Protein AF-K0T9E7-F1 (afdb_monomer)

Structure (mmCIF, N/CA/C/O backbone):
data_AF-K0T9E7-F1
#
_entry.id   AF-K0T9E7-F1
#
loop_
_atom_site.group_PDB
_atom_site.id
_atom_site.type_symbol
_atom_site.label_atom_id
_atom_site.label_alt_id
_atom_site.label_comp_id
_atom_site.label_asym_id
_atom_site.label_entity_id
_atom_site.label_seq_id
_atom_site.pdbx_PDB_ins_code
_atom_site.Cartn_x
_atom_site.Cartn_y
_atom_site.Cartn_z
_atom_site.occupancy
_atom_site.B_iso_or_equiv
_atom_site.auth_seq_id
_atom_site.auth_comp_id
_atom_site.auth_asym_id
_atom_site.auth_atom_id
_atom_site.pdbx_PDB_model_num
ATOM 1 N N . MET A 1 1 ? 6.923 -11.753 28.974 1.00 39.44 1 MET A N 1
ATOM 2 C CA . MET A 1 1 ? 6.578 -10.374 29.377 1.00 39.44 1 MET A CA 1
ATOM 3 C C . MET A 1 1 ? 5.745 -9.800 28.241 1.00 39.44 1 MET A C 1
ATOM 5 O O . MET A 1 1 ? 6.275 -9.678 27.148 1.00 39.44 1 MET A O 1
ATOM 9 N N . ALA A 1 2 ? 4.436 -9.609 28.422 1.00 45.97 2 ALA A N 1
ATOM 10 C CA . ALA A 1 2 ? 3.606 -9.024 27.368 1.00 45.97 2 ALA A CA 1
ATOM 11 C C . ALA A 1 2 ? 3.922 -7.524 27.295 1.00 45.97 2 ALA A C 1
ATOM 13 O O . ALA A 1 2 ? 3.803 -6.832 28.307 1.00 45.97 2 ALA A O 1
ATOM 14 N N . MET A 1 3 ? 4.385 -7.041 26.140 1.00 37.31 3 MET A N 1
ATOM 15 C CA . MET A 1 3 ? 4.529 -5.604 25.907 1.00 37.31 3 MET A CA 1
ATOM 16 C C . MET A 1 3 ? 3.157 -4.955 26.079 1.00 37.31 3 MET A C 1
ATOM 18 O O . MET A 1 3 ? 2.180 -5.410 25.482 1.00 37.31 3 MET A O 1
ATOM 22 N N . LYS A 1 4 ? 3.078 -3.902 26.899 1.00 46.34 4 LYS A N 1
ATOM 23 C CA . LYS A 1 4 ? 1.902 -3.032 26.882 1.00 46.34 4 LYS A CA 1
ATOM 24 C C . LYS A 1 4 ? 1.821 -2.404 25.484 1.00 46.34 4 LYS A C 1
ATOM 26 O O . LYS A 1 4 ? 2.853 -1.927 25.009 1.00 46.34 4 LYS A O 1
ATOM 31 N N . PRO A 1 5 ? 0.658 -2.432 24.814 1.00 55.56 5 PRO A N 1
ATOM 32 C CA . PRO A 1 5 ? 0.504 -1.738 23.543 1.00 55.56 5 PRO A CA 1
ATOM 33 C C . PRO A 1 5 ? 0.792 -0.248 23.759 1.00 55.56 5 PRO A C 1
ATOM 35 O O . PRO A 1 5 ? 0.368 0.307 24.774 1.00 55.56 5 PRO A O 1
ATOM 38 N N . PHE A 1 6 ? 1.527 0.392 22.844 1.00 53.44 6 PHE A N 1
ATOM 39 C CA . PHE A 1 6 ? 1.604 1.850 22.862 1.00 53.44 6 PHE A CA 1
ATOM 40 C C . PHE A 1 6 ? 0.188 2.396 22.672 1.00 53.44 6 PHE A C 1
ATOM 42 O O . PHE A 1 6 ? -0.542 1.953 21.782 1.00 53.44 6 PHE A O 1
ATOM 49 N N . GLU A 1 7 ? -0.212 3.309 23.550 1.00 50.97 7 GLU A N 1
ATOM 50 C CA . GLU A 1 7 ? -1.501 3.980 23.455 1.00 50.97 7 GLU A CA 1
ATOM 51 C C . GLU A 1 7 ? -1.411 5.002 22.324 1.00 50.97 7 GLU A C 1
ATOM 53 O O . GLU A 1 7 ? -0.787 6.053 22.442 1.00 50.97 7 GLU A O 1
ATOM 58 N N . TYR A 1 8 ? -1.988 4.638 21.186 1.00 55.66 8 TYR A N 1
ATOM 59 C CA . TYR A 1 8 ? -2.389 5.598 20.177 1.00 55.66 8 TYR A CA 1
ATOM 60 C C . TYR A 1 8 ? -3.720 6.213 20.614 1.00 55.66 8 TYR A C 1
ATOM 62 O O . TYR A 1 8 ? -4.633 5.475 20.983 1.00 55.66 8 TYR A O 1
ATOM 70 N N . ASP A 1 9 ? -3.882 7.528 20.463 1.00 62.00 9 ASP A N 1
ATOM 71 C CA . ASP A 1 9 ? -5.183 8.189 20.671 1.00 62.00 9 ASP A CA 1
ATOM 72 C C . ASP A 1 9 ? -6.263 7.683 19.691 1.00 62.00 9 ASP A C 1
ATOM 74 O O . ASP A 1 9 ? -7.456 7.905 19.887 1.00 62.00 9 ASP A O 1
ATOM 78 N N . SER A 1 10 ? -5.859 6.988 18.622 1.00 70.12 10 SER A N 1
ATOM 79 C CA . SER A 1 10 ? -6.763 6.316 17.689 1.00 70.12 10 SER A CA 1
ATOM 80 C C . SER A 1 10 ? -6.086 5.101 17.058 1.00 70.12 10 SER A C 1
ATOM 82 O O . SER A 1 10 ? -4.953 5.192 16.599 1.00 70.12 10 SER A O 1
ATOM 84 N N . THR A 1 11 ? -6.776 3.964 17.030 1.00 87.00 11 THR A N 1
ATOM 85 C CA . THR A 1 11 ? -6.372 2.781 16.254 1.00 87.00 11 THR A CA 1
ATOM 86 C C . THR A 1 11 ? -7.211 2.712 14.977 1.00 87.00 11 THR A C 1
ATOM 88 O O . THR A 1 11 ? -8.323 3.250 14.979 1.00 87.00 11 THR A O 1
ATOM 91 N N . PRO A 1 12 ? -6.718 2.095 13.886 1.00 93.38 12 PRO A N 1
ATOM 92 C CA . PRO A 1 12 ? -7.534 1.911 12.691 1.00 93.38 12 PRO A CA 1
ATOM 93 C C . PRO A 1 12 ? -8.787 1.096 13.024 1.00 93.38 12 PRO A C 1
ATOM 95 O O . PRO A 1 12 ? -8.692 0.039 13.653 1.00 93.38 12 PRO A O 1
ATOM 98 N N . GLY A 1 13 ? -9.950 1.576 12.589 1.00 94.31 13 GLY A N 1
ATOM 99 C CA . GLY A 1 13 ? -11.202 0.833 12.657 1.00 94.31 13 GLY A CA 1
ATOM 100 C C . GLY A 1 13 ? -11.203 -0.396 11.743 1.00 94.31 13 GLY A C 1
ATOM 101 O O . GLY A 1 13 ? -10.368 -0.548 10.850 1.00 94.31 13 GLY A O 1
ATOM 102 N N . ASP A 1 14 ? -12.175 -1.290 11.938 1.00 95.56 14 ASP A N 1
ATOM 103 C CA . ASP A 1 14 ? -12.261 -2.523 11.144 1.00 95.56 14 ASP A CA 1
ATOM 104 C C . ASP A 1 14 ? -12.609 -2.270 9.658 1.00 95.56 14 ASP A C 1
ATOM 106 O O . ASP A 1 14 ? -12.274 -3.097 8.807 1.00 95.56 14 ASP A O 1
ATOM 110 N N . GLN A 1 15 ? -13.255 -1.137 9.346 1.00 97.06 15 GLN A N 1
ATOM 111 C CA . GLN A 1 15 ? -13.597 -0.688 7.984 1.00 97.06 15 GLN A CA 1
ATOM 112 C C . GLN A 1 15 ? -12.670 0.419 7.460 1.00 97.06 15 GLN A C 1
ATOM 114 O O . GLN A 1 15 ? -12.891 0.961 6.374 1.00 97.06 15 GLN A O 1
ATOM 119 N N . ASP A 1 16 ? -11.616 0.740 8.208 1.00 97.88 16 ASP A N 1
ATOM 120 C CA . ASP A 1 16 ? -10.604 1.695 7.781 1.00 97.88 16 ASP A CA 1
ATOM 121 C C . ASP A 1 16 ? -9.574 1.004 6.885 1.00 97.88 16 ASP A C 1
ATOM 123 O O . ASP A 1 16 ? -9.331 -0.206 6.981 1.00 97.88 16 ASP A O 1
ATOM 127 N N . VAL A 1 17 ? -8.904 1.794 6.052 1.00 98.50 17 VAL A N 1
ATOM 128 C CA . VAL A 1 17 ? -7.717 1.365 5.315 1.00 98.50 17 VAL A CA 1
ATOM 129 C C . VAL A 1 17 ? -6.515 2.198 5.714 1.00 98.50 17 VAL A C 1
ATOM 131 O O . VAL A 1 17 ? -6.604 3.418 5.842 1.00 98.50 17 VAL A O 1
ATOM 134 N N . VAL A 1 18 ? -5.377 1.534 5.892 1.00 98.19 18 VAL A N 1
ATOM 135 C CA . VAL A 1 18 ? -4.089 2.193 6.097 1.00 98.19 18 VAL A CA 1
ATOM 136 C C . VAL A 1 18 ? -3.261 2.064 4.828 1.00 98.19 18 VAL A C 1
ATOM 138 O O . VAL A 1 18 ? -2.996 0.963 4.346 1.00 98.19 18 VAL A O 1
ATOM 141 N N . ILE A 1 19 ? -2.860 3.202 4.277 1.00 97.62 19 ILE A N 1
ATOM 142 C CA . ILE A 1 19 ? -2.006 3.316 3.102 1.00 97.62 19 ILE A CA 1
ATOM 143 C C . ILE A 1 19 ? -0.628 3.740 3.583 1.00 97.62 19 ILE A C 1
ATOM 145 O O . ILE A 1 19 ? -0.486 4.805 4.182 1.00 97.62 19 ILE A O 1
ATOM 149 N N . TYR A 1 20 ? 0.385 2.924 3.307 1.00 95.62 20 TYR A N 1
ATOM 150 C CA . TYR A 1 20 ? 1.764 3.354 3.503 1.00 95.62 20 TYR A CA 1
ATOM 151 C C . TYR A 1 20 ? 2.315 3.900 2.189 1.00 95.62 20 TYR A C 1
ATOM 153 O O . TYR A 1 20 ? 2.447 3.155 1.214 1.00 95.62 20 TYR A O 1
ATOM 161 N N . VAL A 1 21 ? 2.646 5.186 2.164 1.00 92.25 21 VAL A N 1
ATOM 162 C CA . VAL A 1 21 ? 3.305 5.837 1.032 1.00 92.25 21 VAL A CA 1
ATOM 163 C C . VAL A 1 21 ? 4.797 5.901 1.323 1.00 92.25 21 VAL A C 1
ATOM 165 O O . VAL A 1 21 ? 5.215 6.237 2.428 1.00 92.25 21 VAL A O 1
ATOM 168 N N . ARG A 1 22 ? 5.598 5.561 0.318 1.00 86.88 22 ARG A N 1
ATOM 169 C CA . ARG A 1 22 ? 7.044 5.728 0.339 1.00 86.88 22 ARG A CA 1
ATOM 170 C C . ARG A 1 22 ? 7.455 6.436 -0.928 1.00 86.88 22 ARG A C 1
ATOM 172 O O . ARG A 1 22 ? 7.096 5.971 -2.008 1.00 86.88 22 ARG A O 1
ATOM 179 N N . ASP A 1 23 ? 8.240 7.485 -0.769 1.00 80.19 23 ASP A N 1
ATOM 180 C CA . ASP A 1 23 ? 8.876 8.167 -1.877 1.00 80.19 23 ASP A CA 1
ATOM 181 C C . ASP A 1 23 ? 10.384 8.239 -1.614 1.00 80.19 23 ASP A C 1
ATOM 183 O O . ASP A 1 23 ? 10.811 8.887 -0.660 1.00 80.19 23 ASP A O 1
ATOM 187 N N . PRO A 1 24 ? 11.198 7.511 -2.392 1.00 65.56 24 PRO A N 1
ATOM 188 C CA . PRO A 1 24 ? 12.643 7.530 -2.227 1.00 65.56 24 PRO A CA 1
ATOM 189 C C . PRO A 1 24 ? 13.286 8.876 -2.616 1.00 65.56 24 PRO A C 1
ATOM 191 O O . PRO A 1 24 ? 14.448 9.089 -2.263 1.00 65.56 24 PRO A O 1
ATOM 194 N N . GLU A 1 25 ? 12.575 9.783 -3.302 1.00 56.97 25 GLU A N 1
ATOM 195 C CA . GLU A 1 25 ? 13.134 11.033 -3.845 1.00 56.97 25 GLU A CA 1
ATOM 196 C C . GLU A 1 25 ? 13.526 12.079 -2.784 1.00 56.97 25 GLU A C 1
ATOM 198 O O . GLU A 1 25 ? 14.472 12.837 -3.002 1.00 56.97 25 GLU A O 1
ATOM 203 N N . ASN A 1 26 ? 12.904 12.099 -1.599 1.00 49.75 26 ASN A N 1
ATOM 204 C CA . ASN A 1 26 ? 13.235 13.095 -0.563 1.00 49.75 26 ASN A CA 1
ATOM 205 C C . ASN A 1 26 ? 14.535 12.806 0.216 1.00 49.75 26 ASN A C 1
ATOM 207 O O . ASN A 1 26 ? 14.941 13.589 1.075 1.00 49.75 26 ASN A O 1
ATOM 211 N N . SER A 1 27 ? 15.262 11.743 -0.142 1.00 47.19 27 SER A N 1
ATOM 212 C CA . SER A 1 27 ? 16.585 11.435 0.421 1.00 47.19 27 SER A CA 1
ATOM 213 C C . SER A 1 27 ? 17.732 12.314 -0.115 1.00 47.19 27 SER A C 1
ATOM 215 O O . SER A 1 27 ? 18.883 12.122 0.278 1.00 47.19 27 SER A O 1
ATOM 217 N N . GLY A 1 28 ? 17.428 13.332 -0.928 1.00 42.06 28 GLY A N 1
ATOM 218 C CA . GLY A 1 28 ? 18.367 14.402 -1.290 1.00 42.06 28 GLY A CA 1
ATOM 219 C C . GLY A 1 28 ? 19.031 14.266 -2.661 1.00 42.06 28 GLY A C 1
ATOM 220 O O . GLY A 1 28 ? 19.765 15.169 -3.050 1.00 42.06 28 GLY A O 1
ATOM 221 N N . ASP A 1 29 ? 18.726 13.207 -3.412 1.00 40.94 29 ASP A N 1
ATOM 222 C CA . ASP A 1 29 ? 19.117 13.044 -4.812 1.00 40.94 29 ASP A CA 1
ATOM 223 C C . ASP A 1 29 ? 17.848 12.873 -5.657 1.00 40.94 29 ASP A C 1
ATOM 225 O O . ASP A 1 29 ? 17.181 11.840 -5.604 1.00 40.94 29 ASP A O 1
ATOM 229 N N . HIS A 1 30 ? 17.499 13.921 -6.408 1.00 38.22 30 HIS A N 1
ATOM 230 C CA . HIS A 1 30 ? 16.385 13.953 -7.357 1.00 38.22 30 HIS A CA 1
ATOM 231 C C . HIS A 1 30 ? 16.256 12.645 -8.141 1.00 38.22 30 HIS A C 1
ATOM 233 O O . HIS A 1 30 ? 17.236 12.230 -8.759 1.00 38.22 30 HIS A O 1
ATOM 239 N N . GLY A 1 31 ? 15.049 12.055 -8.146 1.00 40.91 31 GLY A N 1
ATOM 240 C CA . GLY A 1 31 ? 14.596 11.023 -9.082 1.00 40.91 31 GLY A CA 1
ATOM 241 C C . GLY A 1 31 ? 15.722 10.166 -9.633 1.00 40.91 31 GLY A C 1
ATOM 242 O O . GLY A 1 31 ? 16.103 10.310 -10.797 1.00 40.91 31 GLY A O 1
ATOM 243 N N . MET A 1 32 ? 16.311 9.316 -8.789 1.00 44.22 32 MET A N 1
ATOM 244 C CA . MET A 1 32 ? 17.323 8.380 -9.248 1.00 44.22 32 MET A CA 1
ATOM 245 C C . MET A 1 32 ? 16.667 7.441 -10.261 1.00 44.22 32 MET A C 1
ATOM 247 O O . MET A 1 32 ? 16.142 6.393 -9.896 1.00 44.22 32 MET A O 1
ATOM 251 N N . LEU A 1 33 ? 16.822 7.784 -11.543 1.00 45.69 33 LEU A N 1
ATOM 252 C CA . LEU A 1 33 ? 17.358 6.888 -12.561 1.00 45.69 33 LEU A CA 1
ATOM 253 C C . LEU A 1 33 ? 18.668 6.305 -12.019 1.00 45.69 33 LEU A C 1
ATOM 255 O O . LEU A 1 33 ? 19.764 6.656 -12.449 1.00 45.69 33 LEU A O 1
ATOM 259 N N . GLY A 1 34 ? 18.560 5.471 -10.990 1.00 41.53 34 GLY A N 1
ATOM 260 C CA . GLY A 1 34 ? 19.707 4.905 -10.311 1.00 41.53 34 GLY A CA 1
ATOM 261 C C . GLY A 1 34 ? 20.279 3.834 -11.214 1.00 41.53 34 GLY A C 1
ATOM 262 O O . GLY A 1 34 ? 19.581 2.878 -11.552 1.00 41.53 34 GLY A O 1
ATOM 263 N N . GLU A 1 35 ? 21.528 3.990 -11.629 1.00 39.78 35 GLU A N 1
ATOM 264 C CA . GLU A 1 35 ? 22.212 2.972 -12.409 1.00 39.78 35 GLU A CA 1
ATOM 265 C C . GLU A 1 35 ? 22.726 1.883 -11.455 1.00 39.78 35 GLU A C 1
ATOM 267 O O . GLU A 1 35 ? 23.686 2.082 -10.716 1.00 39.78 35 GLU A O 1
ATOM 272 N N . PHE A 1 36 ? 22.070 0.721 -11.425 1.00 39.62 36 PHE A N 1
ATOM 273 C CA . PHE A 1 36 ? 22.544 -0.433 -10.652 1.00 39.62 36 PHE A CA 1
ATOM 274 C C . PHE A 1 36 ? 23.023 -1.506 -11.627 1.00 39.62 36 PHE A C 1
ATOM 276 O O . PHE A 1 36 ? 22.217 -2.057 -12.380 1.00 39.62 36 PHE A O 1
ATOM 283 N N . ASN A 1 37 ? 24.326 -1.802 -11.616 1.00 37.22 37 ASN A N 1
ATOM 284 C CA . ASN A 1 37 ? 24.998 -2.657 -12.606 1.00 37.22 37 ASN A CA 1
ATOM 285 C C . ASN A 1 37 ? 24.823 -2.185 -14.068 1.00 37.22 37 ASN A C 1
ATOM 287 O O . ASN A 1 37 ? 24.669 -3.016 -14.959 1.00 37.22 37 ASN A O 1
ATOM 291 N N . GLY A 1 38 ? 24.824 -0.874 -14.331 1.00 39.41 38 GLY A N 1
ATOM 292 C CA . GLY A 1 38 ? 24.697 -0.346 -15.700 1.00 39.41 38 GLY A CA 1
ATOM 2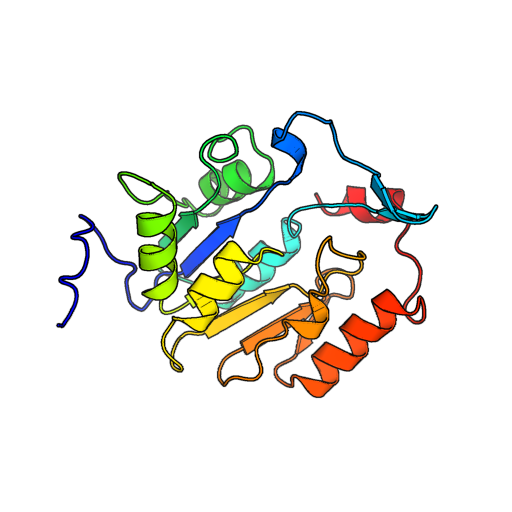93 C C . GLY A 1 38 ? 23.258 -0.236 -16.228 1.00 39.41 38 GLY A C 1
ATOM 294 O O . GLY A 1 38 ? 23.055 -0.080 -17.428 1.00 39.41 38 GLY A O 1
ATOM 295 N N . VAL A 1 39 ? 22.243 -0.374 -15.362 1.00 41.22 39 VAL A N 1
ATOM 296 C CA . VAL A 1 39 ? 20.818 -0.314 -15.737 1.00 41.22 39 VAL A CA 1
ATOM 297 C C . VAL A 1 39 ? 20.131 0.818 -14.981 1.00 41.22 39 VAL A C 1
ATOM 299 O O . VAL A 1 39 ? 20.097 0.775 -13.750 1.00 41.22 39 VAL A O 1
ATOM 302 N N . ARG A 1 40 ? 19.558 1.792 -15.705 1.00 47.12 40 ARG A N 1
ATOM 303 C CA . ARG A 1 40 ? 18.693 2.842 -15.138 1.00 47.12 40 ARG A CA 1
ATOM 304 C C . ARG A 1 40 ? 17.464 2.206 -14.490 1.00 47.12 40 ARG A C 1
ATOM 306 O O . ARG A 1 40 ? 16.745 1.449 -15.136 1.00 47.12 40 ARG A O 1
ATOM 313 N N . ARG A 1 41 ? 17.229 2.501 -13.214 1.00 53.47 41 ARG A N 1
ATOM 314 C CA . ARG A 1 41 ? 16.053 2.045 -12.465 1.00 53.47 41 ARG A CA 1
ATOM 315 C C . ARG A 1 41 ? 15.203 3.239 -12.090 1.00 53.47 41 ARG A C 1
ATOM 317 O O . ARG A 1 41 ? 15.744 4.187 -11.543 1.00 53.47 41 ARG A O 1
ATOM 324 N N . ILE A 1 42 ? 13.898 3.165 -12.325 1.00 56.34 42 ILE A N 1
ATOM 325 C CA . ILE A 1 42 ? 12.950 4.126 -11.765 1.00 56.34 42 ILE A CA 1
ATOM 326 C C . ILE A 1 42 ? 12.514 3.597 -10.405 1.00 56.34 42 ILE A C 1
ATOM 328 O O . ILE A 1 42 ? 11.972 2.493 -10.297 1.00 56.34 42 ILE A O 1
ATOM 332 N N . TYR A 1 43 ? 12.740 4.387 -9.363 1.00 62.25 43 TYR A N 1
ATOM 333 C CA . TYR A 1 43 ? 12.136 4.153 -8.062 1.00 62.25 43 TYR A CA 1
ATOM 334 C C . TYR A 1 43 ? 10.977 5.121 -7.902 1.00 62.25 43 TYR A C 1
ATOM 336 O O . TYR A 1 43 ? 11.197 6.298 -7.657 1.00 62.25 43 TYR A O 1
ATOM 344 N N . ALA A 1 44 ? 9.751 4.630 -8.052 1.00 66.25 44 ALA A N 1
ATOM 345 C CA . ALA A 1 44 ? 8.575 5.471 -7.918 1.00 66.25 44 ALA A CA 1
ATOM 346 C C . ALA A 1 44 ? 7.547 4.832 -6.975 1.00 66.25 44 ALA A C 1
ATOM 348 O O . ALA A 1 44 ? 7.404 3.599 -6.960 1.00 66.25 44 ALA A O 1
ATOM 349 N N . PRO A 1 45 ? 6.812 5.641 -6.187 1.00 78.69 45 PRO A N 1
ATOM 350 C CA . PRO A 1 45 ? 5.640 5.154 -5.466 1.00 78.69 45 PRO A CA 1
ATOM 351 C C . PRO A 1 45 ? 4.641 4.534 -6.454 1.00 78.69 45 PRO A C 1
ATOM 353 O O . PRO A 1 45 ? 4.650 4.893 -7.627 1.00 78.69 45 PRO A O 1
ATOM 356 N N . PRO A 1 46 ? 3.735 3.633 -6.040 1.00 86.56 46 PRO A N 1
ATOM 357 C CA . PRO A 1 46 ? 2.630 3.231 -6.906 1.00 86.56 46 PRO A CA 1
ATOM 358 C C . PRO A 1 46 ? 1.860 4.463 -7.433 1.00 86.56 46 PRO A C 1
ATOM 360 O O . PRO A 1 46 ? 1.689 5.426 -6.681 1.00 86.56 46 PRO A O 1
ATOM 363 N N . PRO A 1 47 ? 1.399 4.465 -8.696 1.00 86.88 47 PRO A N 1
ATOM 364 C CA . PRO A 1 47 ? 0.726 5.621 -9.292 1.00 86.88 47 PRO A CA 1
ATOM 365 C C . PRO A 1 47 ? -0.697 5.813 -8.757 1.00 86.88 47 PRO A C 1
ATOM 367 O O . PRO A 1 47 ? -1.295 4.911 -8.167 1.00 86.88 47 PRO A O 1
ATOM 370 N N . ARG A 1 48 ? -1.304 6.972 -9.037 1.00 91.00 48 ARG A N 1
ATOM 371 C CA . ARG A 1 48 ? -2.667 7.320 -8.580 1.00 91.00 48 ARG A CA 1
ATOM 372 C C . ARG A 1 48 ? -3.718 6.278 -8.966 1.00 91.00 48 ARG A C 1
ATOM 374 O O . ARG A 1 48 ? -4.577 5.936 -8.153 1.00 91.00 48 ARG A O 1
ATOM 381 N N . VAL A 1 49 ? -3.611 5.721 -10.175 1.00 89.25 49 VAL A N 1
ATOM 382 C CA . VAL A 1 49 ? -4.533 4.696 -10.693 1.00 89.25 49 VAL A CA 1
ATOM 383 C C . VAL A 1 49 ? -4.555 3.420 -9.843 1.00 89.25 49 VAL A C 1
ATOM 385 O O . VAL A 1 49 ? -5.596 2.771 -9.740 1.00 89.25 49 VAL A O 1
ATOM 388 N N . PHE A 1 50 ? -3.438 3.062 -9.200 1.00 92.94 50 PHE A N 1
ATOM 389 C CA . PHE A 1 50 ? -3.381 1.913 -8.298 1.00 92.94 50 PHE A CA 1
ATOM 390 C C . PHE A 1 50 ? -4.276 2.144 -7.073 1.00 92.94 50 PHE A C 1
ATOM 392 O O . PHE A 1 50 ? -5.119 1.301 -6.762 1.00 92.94 50 PHE A O 1
ATOM 399 N N . TYR A 1 51 ? -4.159 3.311 -6.431 1.00 95.62 51 TYR A N 1
ATOM 400 C CA . TYR A 1 51 ? -4.981 3.653 -5.268 1.00 95.62 51 TYR A CA 1
ATOM 401 C C . TYR A 1 51 ? -6.456 3.807 -5.636 1.00 95.62 51 TYR A C 1
ATOM 403 O O . TYR A 1 51 ? -7.312 3.288 -4.924 1.00 95.62 51 TYR A O 1
ATOM 411 N N . ASP A 1 52 ? -6.758 4.455 -6.764 1.00 95.31 52 ASP A N 1
ATOM 412 C CA . ASP A 1 52 ? -8.135 4.657 -7.224 1.00 95.31 52 ASP A CA 1
ATOM 413 C C . ASP A 1 52 ? -8.905 3.357 -7.359 1.00 95.31 52 ASP A C 1
ATOM 415 O O . ASP A 1 52 ? -10.006 3.231 -6.827 1.00 95.31 52 ASP A O 1
ATOM 419 N N . ARG A 1 53 ? -8.304 2.370 -8.025 1.00 93.81 53 ARG A N 1
ATOM 420 C CA . ARG A 1 53 ? -8.933 1.063 -8.224 1.00 93.81 53 ARG A CA 1
ATOM 421 C C . ARG A 1 53 ? -9.290 0.402 -6.904 1.00 93.81 53 ARG A C 1
ATOM 423 O O . ARG A 1 53 ? -10.370 -0.167 -6.778 1.00 93.81 53 ARG A O 1
ATOM 430 N N . ILE A 1 54 ? -8.400 0.481 -5.919 1.00 97.00 54 ILE A N 1
ATOM 431 C CA . ILE A 1 54 ? -8.615 -0.156 -4.622 1.00 97.00 54 ILE A CA 1
ATOM 432 C C . ILE A 1 54 ? -9.663 0.618 -3.816 1.00 97.00 54 ILE A C 1
ATOM 434 O O . ILE A 1 54 ? -10.617 0.018 -3.318 1.00 97.00 54 ILE A O 1
ATOM 438 N N . LEU A 1 55 ? -9.514 1.937 -3.695 1.00 97.69 55 LEU A N 1
ATOM 439 C CA . LEU A 1 55 ? -10.372 2.769 -2.851 1.00 97.69 55 LEU A CA 1
ATOM 440 C C . LEU A 1 55 ? -11.805 2.852 -3.390 1.00 97.69 55 LEU A C 1
ATOM 442 O O . LEU A 1 55 ? -12.754 2.735 -2.616 1.00 97.69 55 LEU A O 1
ATOM 446 N N . GLN A 1 56 ? -11.978 2.962 -4.710 1.00 95.75 56 GLN A N 1
ATOM 447 C CA . GLN A 1 56 ? -13.304 2.989 -5.338 1.00 95.75 56 GLN A CA 1
ATOM 448 C C . GLN A 1 56 ? -14.024 1.642 -5.245 1.00 95.75 56 GLN A C 1
ATOM 450 O O . GLN A 1 56 ? -15.242 1.622 -5.124 1.00 95.75 56 GLN A O 1
ATOM 455 N N . LYS A 1 57 ? -13.288 0.523 -5.290 1.00 96.19 57 LYS A N 1
ATOM 456 C CA . LYS A 1 57 ? -13.862 -0.830 -5.233 1.00 96.19 57 LYS A CA 1
ATOM 457 C C . LYS A 1 57 ? -14.312 -1.235 -3.828 1.00 96.19 57 LYS A C 1
ATOM 459 O O . LYS A 1 57 ? -15.283 -1.973 -3.701 1.00 96.19 57 LYS A O 1
ATOM 464 N N . ASN A 1 58 ? -13.581 -0.825 -2.789 1.00 96.25 58 ASN A N 1
ATOM 465 C CA . ASN A 1 58 ? -13.768 -1.365 -1.436 1.00 96.25 58 ASN A CA 1
ATOM 466 C C . ASN A 1 58 ? -14.577 -0.456 -0.496 1.00 96.25 58 ASN A C 1
ATOM 468 O O . ASN A 1 58 ? -15.024 -0.942 0.536 1.00 96.25 58 ASN A O 1
ATOM 472 N N . HIS A 1 59 ? -14.800 0.818 -0.845 1.00 93.94 59 HIS A N 1
ATOM 473 C CA . HIS A 1 59 ? -15.653 1.748 -0.084 1.00 93.94 59 HIS A CA 1
ATOM 474 C C . HIS A 1 59 ? -15.326 1.835 1.423 1.00 93.94 59 HIS A C 1
ATOM 476 O O . HIS A 1 59 ? -16.212 1.724 2.266 1.00 93.94 59 HIS A O 1
ATOM 482 N N . TYR A 1 60 ? -14.050 2.034 1.760 1.00 97.69 60 TYR A N 1
ATOM 483 C CA . TYR A 1 60 ? -13.602 2.170 3.150 1.00 97.69 60 TYR A CA 1
ATOM 484 C C . TYR A 1 60 ? -14.217 3.384 3.859 1.00 97.69 60 TYR A C 1
ATOM 486 O O . TYR A 1 60 ? -14.418 4.429 3.239 1.00 97.69 60 TYR A O 1
ATOM 494 N N . GLU A 1 61 ? -14.461 3.262 5.167 1.00 97.19 61 GLU A N 1
ATOM 495 C CA . GLU A 1 61 ? -15.032 4.346 5.984 1.00 97.19 61 GLU A CA 1
ATOM 496 C C . GLU A 1 61 ? -14.036 5.490 6.189 1.00 97.19 61 GLU A C 1
ATOM 498 O O . GLU A 1 61 ? -14.399 6.667 6.129 1.00 97.19 61 GLU A O 1
ATOM 503 N N . LYS A 1 62 ? -12.765 5.141 6.404 1.00 97.56 62 LYS A N 1
ATOM 504 C CA . LYS A 1 62 ? -11.685 6.103 6.594 1.00 97.56 62 LYS A CA 1
ATOM 505 C C . LYS A 1 62 ? -10.408 5.653 5.906 1.00 97.56 62 LYS A C 1
ATOM 507 O O . LYS A 1 62 ? -10.037 4.479 5.940 1.00 97.56 62 LYS A O 1
ATOM 512 N N . VAL A 1 63 ? -9.711 6.621 5.316 1.00 98.19 63 VAL A N 1
ATOM 513 C CA . VAL A 1 63 ? -8.402 6.424 4.697 1.00 98.19 63 VAL A CA 1
ATOM 514 C C . VAL A 1 63 ? -7.338 7.054 5.583 1.00 98.19 63 VAL A C 1
ATOM 516 O O . VAL A 1 63 ? -7.336 8.262 5.826 1.00 98.19 63 VAL A O 1
ATOM 519 N N . TRP A 1 64 ? -6.418 6.228 6.061 1.00 97.69 64 TRP A N 1
ATOM 520 C CA . TRP A 1 64 ? -5.237 6.673 6.782 1.00 97.69 64 TRP A CA 1
ATOM 521 C C . TRP A 1 64 ? -4.027 6.653 5.862 1.00 97.69 64 TRP A C 1
ATOM 523 O O . TRP A 1 64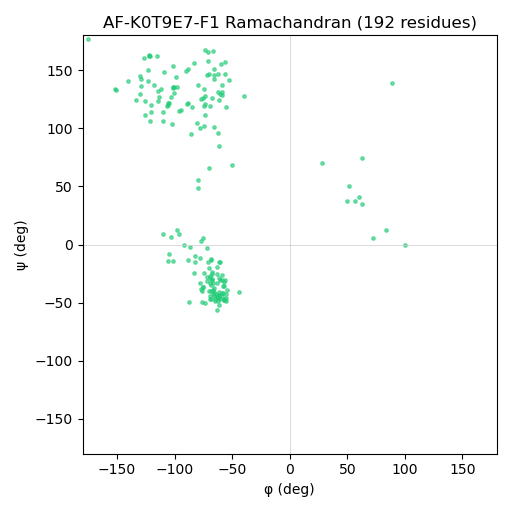 ? -3.810 5.670 5.157 1.00 97.69 64 TRP A O 1
ATOM 533 N N . VAL A 1 65 ? -3.220 7.709 5.900 1.00 96.38 65 VAL A N 1
ATOM 534 C CA . VAL A 1 65 ? -1.937 7.764 5.190 1.00 96.38 65 VAL A CA 1
ATOM 535 C C . VAL A 1 65 ? -0.814 7.805 6.211 1.00 96.38 65 VAL A C 1
ATOM 537 O O . VAL A 1 65 ? -0.812 8.636 7.119 1.00 96.38 65 VAL A O 1
ATOM 540 N N . VAL A 1 66 ? 0.133 6.890 6.050 1.00 95.44 66 VAL A N 1
ATOM 541 C CA . VAL A 1 66 ? 1.357 6.783 6.840 1.00 95.44 66 VAL A CA 1
ATOM 542 C C . VAL A 1 66 ? 2.533 6.846 5.875 1.00 95.44 66 VAL A C 1
ATOM 544 O O . VAL A 1 66 ? 2.468 6.287 4.784 1.00 95.44 66 VAL A O 1
ATOM 547 N N . GLY A 1 67 ? 3.603 7.523 6.257 1.00 92.19 67 GLY A N 1
ATOM 548 C CA . GLY A 1 67 ? 4.764 7.737 5.405 1.00 92.19 67 GLY A CA 1
ATOM 549 C C . GLY A 1 67 ? 5.868 8.446 6.174 1.00 92.19 67 GLY A C 1
ATOM 550 O O . GLY A 1 67 ? 5.690 8.801 7.340 1.00 92.19 67 GLY A O 1
ATOM 551 N N . GLU A 1 68 ? 7.011 8.635 5.528 1.00 88.69 68 GLU A N 1
ATOM 552 C CA . GLU A 1 68 ? 8.150 9.333 6.128 1.00 88.69 68 GLU A CA 1
ATOM 553 C C . GLU A 1 68 ? 7.802 10.819 6.389 1.00 88.69 68 GLU A C 1
ATOM 555 O O . GLU A 1 68 ? 7.053 11.421 5.615 1.00 88.69 68 GLU A O 1
ATOM 560 N N . PRO A 1 69 ? 8.257 11.439 7.498 1.00 86.81 69 PRO A N 1
ATOM 561 C CA . PRO A 1 69 ? 7.785 12.772 7.894 1.00 86.81 69 PRO A CA 1
ATOM 562 C C . PRO A 1 69 ? 7.957 13.875 6.839 1.00 86.81 69 PRO A C 1
ATOM 564 O O . PRO A 1 69 ? 7.161 14.810 6.791 1.00 86.81 69 PRO A O 1
ATOM 567 N N . ASP A 1 70 ? 8.989 13.762 6.013 1.00 86.06 70 ASP A N 1
ATOM 568 C CA . ASP A 1 70 ? 9.358 14.654 4.914 1.00 86.06 70 ASP A CA 1
ATOM 569 C C . ASP A 1 70 ? 8.423 14.555 3.699 1.00 86.06 70 ASP A C 1
ATOM 571 O O . ASP A 1 70 ? 8.187 15.558 3.029 1.00 86.06 70 ASP A O 1
ATOM 575 N N . ILE A 1 71 ? 7.846 13.381 3.431 1.00 87.44 71 ILE A N 1
ATOM 576 C CA . ILE A 1 71 ? 6.898 13.173 2.323 1.00 87.44 71 ILE A CA 1
ATOM 577 C C . ILE A 1 71 ? 5.443 13.455 2.723 1.00 87.44 71 ILE A C 1
ATOM 579 O O . ILE A 1 71 ? 4.562 13.548 1.869 1.00 87.44 71 ILE A O 1
ATOM 583 N N . MET A 1 72 ? 5.161 13.581 4.024 1.00 91.12 72 MET A N 1
ATOM 584 C CA . MET A 1 72 ? 3.809 13.737 4.572 1.00 91.12 72 MET A CA 1
ATOM 585 C C . MET A 1 72 ? 3.281 15.180 4.460 1.00 91.12 72 MET A C 1
ATOM 587 O O . MET A 1 72 ? 2.866 15.789 5.454 1.00 91.12 72 MET A O 1
ATOM 591 N N . THR A 1 73 ? 3.275 15.720 3.239 1.00 88.88 73 THR A N 1
ATOM 592 C CA . THR A 1 73 ? 2.823 17.076 2.889 1.00 88.88 73 THR A CA 1
ATOM 593 C C . THR A 1 73 ? 1.775 17.043 1.767 1.00 88.88 73 THR A C 1
ATOM 595 O O . THR A 1 73 ? 1.665 16.065 1.028 1.00 88.88 73 THR A O 1
ATOM 598 N N . LEU A 1 74 ? 0.994 18.122 1.622 1.00 89.44 74 LEU A N 1
ATOM 599 C CA . LEU A 1 74 ? 0.033 18.257 0.515 1.00 89.44 74 LEU A CA 1
ATOM 600 C C . LEU A 1 74 ? 0.712 18.465 -0.848 1.00 89.44 74 LEU A C 1
ATOM 602 O O . LEU A 1 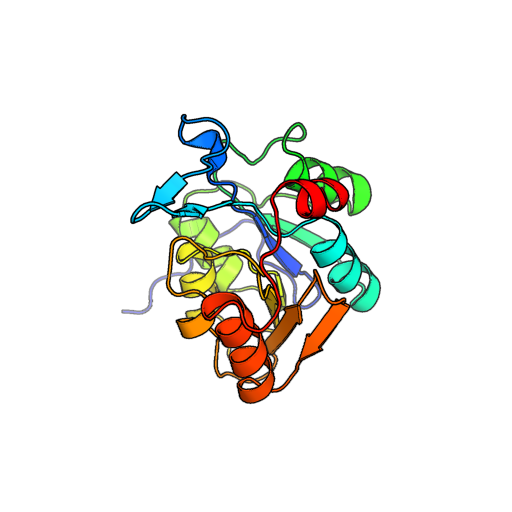74 ? 0.099 18.217 -1.878 1.00 89.44 74 LEU A O 1
ATOM 606 N N . GLU A 1 75 ? 1.968 18.907 -0.861 1.00 88.25 75 GLU A N 1
ATOM 607 C CA . GLU A 1 75 ? 2.730 19.133 -2.094 1.00 88.25 75 GLU A CA 1
ATOM 608 C C . GLU A 1 75 ? 3.184 17.816 -2.734 1.00 88.25 75 GLU A C 1
ATOM 610 O O . GLU A 1 75 ? 3.390 17.747 -3.945 1.00 88.25 75 GLU A O 1
ATOM 615 N N . HIS A 1 76 ? 3.303 16.749 -1.940 1.00 87.00 76 HIS A N 1
ATOM 616 C CA . HIS A 1 76 ? 3.705 15.447 -2.442 1.00 87.00 76 HIS A CA 1
ATOM 617 C C . HIS A 1 76 ? 2.616 14.849 -3.368 1.00 87.00 76 HIS A C 1
ATOM 619 O O . HIS A 1 76 ? 1.483 14.641 -2.920 1.00 87.00 76 HIS A O 1
ATOM 625 N N . PRO A 1 77 ? 2.931 14.435 -4.616 1.00 88.12 77 PRO A N 1
ATOM 626 C CA . PRO A 1 77 ? 1.932 14.092 -5.641 1.00 88.12 77 PRO A CA 1
ATOM 627 C C . PRO A 1 77 ? 0.931 12.993 -5.271 1.00 88.12 77 PRO A C 1
ATOM 629 O O . PRO A 1 77 ? -0.227 13.050 -5.694 1.00 88.12 77 PRO A O 1
ATOM 632 N N . ILE A 1 78 ? 1.376 11.985 -4.511 1.00 91.00 78 ILE A N 1
ATOM 633 C CA . ILE A 1 78 ? 0.526 10.892 -4.011 1.00 91.00 78 ILE A CA 1
ATOM 634 C C . ILE A 1 78 ? -0.144 11.234 -2.674 1.00 91.00 78 ILE A C 1
ATOM 636 O O . ILE A 1 78 ? -1.353 11.057 -2.557 1.00 91.00 78 ILE A O 1
ATOM 640 N N . VAL A 1 79 ? 0.594 11.719 -1.667 1.00 93.00 79 VAL A N 1
ATOM 641 C CA . VAL A 1 79 ? 0.016 12.073 -0.358 1.00 93.00 79 VAL A CA 1
ATOM 642 C C . VAL A 1 79 ? -1.030 13.177 -0.499 1.00 93.00 79 VAL A C 1
ATOM 644 O O . VAL A 1 79 ? -2.164 12.965 -0.076 1.00 93.00 79 VAL A O 1
ATOM 647 N N . GLY A 1 80 ? -0.701 14.293 -1.157 1.00 93.12 80 GLY A N 1
ATOM 648 C CA . GLY A 1 80 ? -1.645 15.380 -1.425 1.00 93.12 80 GLY A CA 1
ATOM 649 C C . GLY A 1 80 ? -2.890 14.889 -2.152 1.00 93.12 80 GLY A C 1
ATOM 650 O O . GLY A 1 80 ? -4.006 15.129 -1.705 1.00 93.12 80 GLY A O 1
ATOM 651 N N . TYR A 1 81 ? -2.706 14.067 -3.186 1.00 95.25 81 TYR A N 1
ATOM 652 C CA . TYR A 1 81 ? -3.811 13.439 -3.907 1.00 95.25 81 TYR A CA 1
ATOM 653 C C . TYR A 1 81 ? -4.733 12.598 -3.010 1.00 95.25 81 TYR A C 1
ATOM 655 O O . TYR A 1 81 ? -5.956 12.720 -3.094 1.00 95.25 81 TYR A O 1
ATOM 663 N N . LEU A 1 82 ? -4.172 11.746 -2.145 1.00 96.81 82 LEU A N 1
ATOM 664 C CA . LEU A 1 82 ? -4.954 10.922 -1.220 1.00 96.81 82 LEU A CA 1
ATOM 665 C C . LEU A 1 82 ? -5.685 11.787 -0.184 1.00 96.81 82 LEU A C 1
ATOM 667 O O . LEU A 1 82 ? -6.853 11.532 0.115 1.00 96.81 82 LEU A O 1
ATOM 671 N N . MET A 1 83 ? -5.025 12.819 0.339 1.00 96.31 83 MET A N 1
ATOM 672 C CA . MET A 1 83 ? -5.614 13.743 1.308 1.00 96.31 83 MET A CA 1
ATOM 673 C C . MET A 1 83 ? -6.754 14.561 0.692 1.00 96.31 83 MET A C 1
ATOM 675 O O . MET A 1 83 ? -7.817 14.656 1.292 1.00 96.31 83 MET A O 1
ATOM 679 N N . GLU A 1 84 ? -6.581 15.093 -0.517 1.00 97.06 84 GLU A N 1
ATOM 680 C CA . GLU A 1 84 ? -7.581 15.935 -1.181 1.00 97.06 84 GLU A CA 1
ATOM 681 C C . GLU A 1 84 ? -8.752 15.128 -1.750 1.00 97.06 84 GLU A C 1
ATOM 683 O O . GLU A 1 84 ? -9.912 15.456 -1.500 1.00 97.06 84 GLU A O 1
ATOM 688 N N . LYS A 1 85 ? -8.478 14.057 -2.508 1.00 97.50 85 LYS A N 1
ATOM 689 C CA . LYS A 1 85 ? -9.527 13.289 -3.198 1.00 97.50 85 LYS A CA 1
ATOM 690 C C . LYS A 1 85 ? -10.291 12.360 -2.261 1.00 97.50 85 LYS A C 1
ATOM 692 O O . LYS A 1 85 ? -11.497 12.189 -2.426 1.00 97.50 85 LYS A O 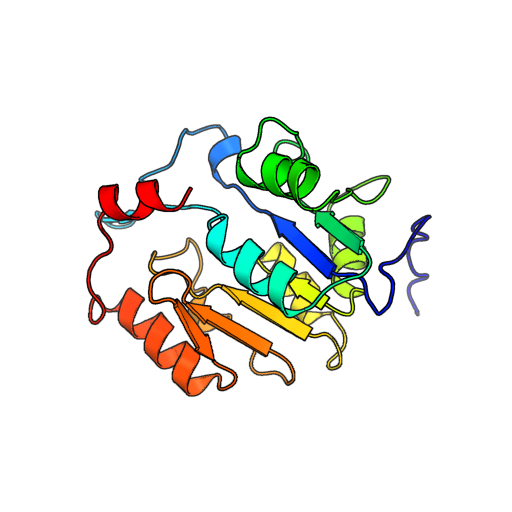1
ATOM 697 N N . TYR A 1 86 ? -9.595 11.738 -1.312 1.00 97.38 86 TYR A N 1
ATOM 698 C CA . TYR A 1 86 ? -10.166 10.717 -0.428 1.00 97.38 86 TYR A CA 1
ATOM 699 C C . TYR A 1 86 ? -10.318 11.184 1.021 1.00 97.38 86 TYR A C 1
ATOM 701 O O . TYR A 1 86 ? -10.635 10.368 1.885 1.00 97.38 86 TYR A O 1
ATOM 709 N N . ASN A 1 87 ? -10.113 12.480 1.294 1.00 97.25 87 ASN A N 1
ATOM 710 C CA . ASN A 1 87 ? -10.147 13.055 2.642 1.00 97.25 87 ASN A CA 1
ATOM 711 C C . ASN A 1 87 ? -9.272 12.263 3.632 1.00 97.25 87 ASN A C 1
ATOM 713 O O . ASN A 1 87 ? -9.654 12.013 4.779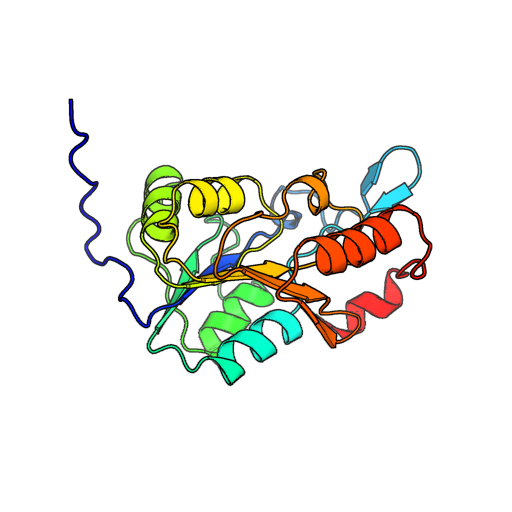 1.00 97.25 87 ASN A O 1
ATOM 717 N N . ALA A 1 88 ? -8.125 11.779 3.152 1.00 96.94 88 ALA A N 1
ATOM 718 C CA . ALA A 1 88 ? -7.273 10.909 3.936 1.00 96.94 88 ALA A CA 1
ATOM 719 C C . ALA A 1 88 ? -6.562 11.679 5.057 1.00 96.94 88 ALA A C 1
ATOM 721 O O . ALA A 1 88 ? -6.181 12.840 4.901 1.00 96.94 88 ALA A O 1
ATOM 722 N N . THR A 1 89 ? -6.347 11.020 6.194 1.00 94.94 89 THR A N 1
ATOM 723 C CA . THR A 1 89 ? -5.744 11.640 7.385 1.00 94.94 89 THR A CA 1
ATOM 724 C C . THR A 1 89 ? -4.497 10.897 7.835 1.00 94.94 89 THR A C 1
ATOM 726 O O . THR A 1 89 ? -4.417 9.680 7.688 1.00 94.94 89 THR A O 1
ATOM 729 N N . LYS A 1 90 ? -3.541 11.599 8.447 1.00 91.00 90 LYS A N 1
ATOM 730 C CA . LYS A 1 90 ? -2.388 10.958 9.090 1.00 91.00 90 LYS A CA 1
ATOM 731 C C . LYS A 1 90 ? -2.669 10.630 10.562 1.00 91.00 90 LYS A C 1
ATOM 733 O O . LYS A 1 90 ? -3.429 11.364 11.198 1.00 91.00 90 LYS A O 1
ATOM 738 N N . PRO A 1 91 ? -2.075 9.563 11.119 1.00 89.19 91 PRO A N 1
ATOM 739 C CA . PRO A 1 91 ? -2.166 9.281 12.547 1.00 89.19 91 PRO A CA 1
ATOM 740 C C . PRO A 1 91 ? -1.461 10.367 13.387 1.00 89.19 91 PRO A C 1
ATOM 742 O O . PRO A 1 91 ? -0.510 11.010 12.937 1.00 89.19 91 PRO A O 1
ATOM 745 N N . ASN A 1 92 ? -1.928 10.586 14.621 1.00 81.06 92 ASN A N 1
ATOM 746 C CA . ASN A 1 92 ? -1.340 11.571 15.538 1.00 81.06 92 ASN A CA 1
ATOM 747 C C . ASN A 1 92 ? -0.010 11.072 16.118 1.00 81.06 92 ASN A C 1
ATOM 749 O O . ASN A 1 92 ? 0.054 9.961 16.629 1.00 81.06 92 ASN A O 1
ATOM 753 N N . GLY A 1 93 ? 1.022 11.923 16.119 1.00 65.94 93 GLY A N 1
ATOM 754 C CA . GLY A 1 93 ? 2.302 11.634 16.774 1.00 65.94 93 GLY A CA 1
ATOM 755 C C . GLY A 1 93 ? 3.027 10.429 16.172 1.00 65.94 93 GLY A C 1
ATOM 756 O O . GLY A 1 93 ? 3.071 9.367 16.787 1.00 65.94 93 GLY A O 1
ATOM 757 N N . SER A 1 94 ? 3.610 10.602 14.986 1.00 68.62 94 SER A N 1
ATOM 758 C CA . SER A 1 94 ? 4.312 9.539 14.265 1.00 68.62 94 SER A CA 1
ATOM 759 C C . SER A 1 94 ? 5.790 9.471 14.653 1.00 68.62 94 SER A C 1
ATOM 761 O O . SER A 1 94 ? 6.548 10.425 14.464 1.00 68.62 94 SER A O 1
ATOM 763 N N . ASP A 1 95 ? 6.204 8.317 15.158 1.00 85.56 95 ASP A N 1
ATOM 764 C CA . ASP A 1 95 ? 7.576 7.838 15.032 1.00 85.56 95 ASP A CA 1
ATOM 765 C C . ASP A 1 95 ? 7.535 6.477 14.329 1.00 85.56 95 ASP A C 1
ATOM 767 O O . ASP A 1 95 ? 6.484 5.838 14.262 1.00 85.56 95 ASP A O 1
ATOM 771 N N . ALA A 1 96 ? 8.671 6.019 13.809 1.00 90.19 96 ALA A N 1
ATOM 772 C CA . ALA A 1 96 ? 8.712 4.807 12.999 1.00 90.19 96 ALA A CA 1
ATOM 773 C C . ALA A 1 96 ? 8.166 3.561 13.727 1.00 90.19 96 ALA A C 1
ATOM 775 O O . ALA A 1 96 ? 7.587 2.684 13.094 1.00 90.19 96 ALA A O 1
ATOM 776 N N . LEU A 1 97 ? 8.319 3.449 15.051 1.00 91.12 97 LEU A N 1
ATOM 777 C CA . LEU A 1 97 ? 7.799 2.293 15.788 1.00 91.12 97 LEU A CA 1
ATOM 778 C C . LEU A 1 97 ? 6.286 2.387 15.978 1.00 91.12 97 LEU A C 1
ATOM 780 O O . LEU A 1 97 ? 5.583 1.384 15.840 1.00 91.12 97 LEU A O 1
ATOM 784 N N . LYS A 1 98 ? 5.786 3.590 16.259 1.00 90.56 98 LYS A N 1
ATOM 785 C CA . LYS A 1 98 ? 4.352 3.870 16.332 1.00 90.56 98 LYS A CA 1
ATOM 786 C C . LYS A 1 98 ? 3.665 3.625 14.996 1.00 90.56 98 LYS A C 1
ATOM 788 O O . LYS A 1 98 ? 2.667 2.912 14.963 1.00 90.56 98 LYS A O 1
ATOM 793 N N . ASP A 1 99 ? 4.238 4.107 13.901 1.00 93.12 99 ASP A N 1
ATOM 794 C CA . ASP A 1 99 ? 3.711 3.887 12.555 1.00 93.12 99 ASP A CA 1
ATOM 795 C C . ASP A 1 99 ? 3.691 2.397 12.199 1.00 93.12 99 ASP A C 1
ATOM 797 O O . ASP A 1 99 ? 2.680 1.886 11.712 1.00 93.12 99 ASP A O 1
ATOM 801 N N . LEU A 1 100 ? 4.769 1.667 12.515 1.00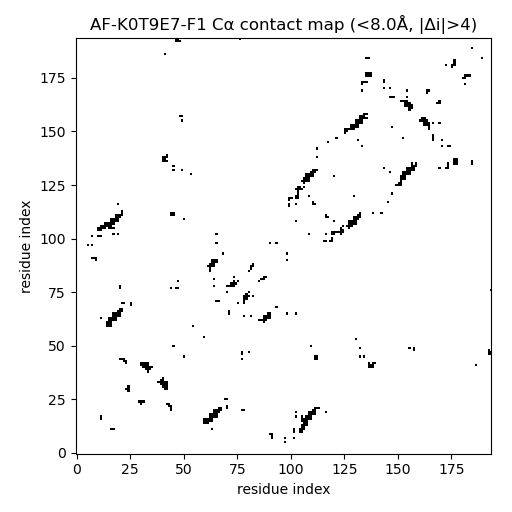 94.50 100 LEU A N 1
ATOM 802 C CA . LEU A 1 100 ? 4.835 0.217 12.331 1.00 94.50 100 LEU A CA 1
ATOM 803 C C . LEU A 1 100 ? 3.696 -0.484 13.086 1.00 94.50 100 LEU A C 1
ATOM 805 O O . LEU A 1 100 ? 2.997 -1.326 12.517 1.00 94.50 100 LEU A O 1
ATOM 809 N N . GLN A 1 101 ? 3.487 -0.125 14.357 1.00 93.06 101 GLN A N 1
ATOM 810 C CA . GLN A 1 101 ? 2.416 -0.698 15.163 1.00 93.06 101 GLN A CA 1
ATOM 811 C C . GLN A 1 101 ? 1.036 -0.332 14.604 1.00 93.06 101 GLN A C 1
ATOM 813 O O . GLN A 1 101 ? 0.200 -1.222 14.448 1.00 93.06 101 GLN A O 1
ATOM 818 N N . PHE A 1 102 ? 0.803 0.937 14.269 1.00 95.06 102 PHE A N 1
ATOM 819 C CA . PHE A 1 102 ? -0.464 1.424 13.728 1.00 95.06 102 PHE A CA 1
ATOM 820 C C . PHE A 1 102 ? -0.847 0.673 12.448 1.00 95.06 102 PHE A C 1
ATOM 822 O O . PHE A 1 102 ? -1.954 0.144 12.351 1.00 95.06 102 PHE A O 1
ATOM 829 N N . ILE A 1 103 ? 0.098 0.526 11.513 1.00 96.38 103 ILE A N 1
ATOM 830 C CA . ILE A 1 103 ? -0.099 -0.261 10.290 1.00 96.38 103 ILE A CA 1
ATOM 831 C C . ILE A 1 103 ? -0.375 -1.733 10.632 1.00 96.38 103 ILE A C 1
ATOM 833 O O . ILE A 1 103 ? -1.304 -2.321 10.083 1.00 96.38 103 ILE A O 1
ATOM 837 N N . SER A 1 104 ? 0.387 -2.341 11.549 1.00 96.25 104 SER A N 1
ATOM 838 C CA . SER A 1 104 ? 0.223 -3.764 11.897 1.00 96.25 104 SER A CA 1
ATOM 839 C C . SER A 1 104 ? -1.146 -4.099 12.511 1.00 96.25 104 SER A C 1
ATOM 841 O O . SER A 1 104 ? -1.616 -5.233 12.399 1.00 96.25 104 SER A O 1
ATOM 843 N N . LEU A 1 105 ? -1.807 -3.118 13.134 1.00 95.81 105 LEU A N 1
ATOM 844 C CA . LEU A 1 105 ? -3.138 -3.274 13.724 1.00 95.81 105 LEU A CA 1
ATOM 845 C C . LEU A 1 105 ? -4.274 -3.140 12.699 1.00 95.81 105 LEU A C 1
ATOM 847 O O . LEU A 1 105 ? -5.401 -3.541 12.993 1.00 95.81 105 LEU A O 1
ATOM 851 N N . ALA A 1 106 ? -4.001 -2.616 11.504 1.00 97.25 106 ALA A N 1
ATOM 852 C CA . ALA A 1 106 ? -5.017 -2.367 10.492 1.00 97.25 106 ALA A CA 1
ATOM 853 C C . ALA A 1 106 ? -5.653 -3.659 9.952 1.00 97.25 106 ALA A C 1
ATOM 855 O O . ALA A 1 106 ? -4.995 -4.692 9.774 1.00 97.25 106 ALA A O 1
ATOM 856 N N . ARG A 1 107 ? -6.950 -3.593 9.623 1.00 97.69 107 ARG A N 1
ATOM 857 C CA . ARG A 1 107 ? -7.666 -4.673 8.921 1.00 97.69 107 ARG A CA 1
ATOM 858 C C . ARG A 1 107 ? -7.490 -4.644 7.415 1.00 97.69 107 ARG A C 1
ATOM 860 O O . ARG A 1 107 ? -7.595 -5.703 6.800 1.00 97.69 107 ARG A O 1
ATOM 867 N N . ASN A 1 108 ? -7.195 -3.482 6.846 1.00 98.50 108 ASN A N 1
ATOM 868 C CA . ASN A 1 108 ? -6.976 -3.303 5.419 1.00 98.50 108 ASN A CA 1
ATOM 869 C C . ASN A 1 108 ? -5.707 -2.471 5.235 1.00 98.50 108 ASN A C 1
ATOM 871 O O . ASN A 1 108 ? -5.590 -1.383 5.801 1.00 98.50 108 ASN A O 1
ATOM 875 N N . ILE A 1 109 ? -4.749 -2.996 4.473 1.00 98.50 109 ILE A N 1
ATOM 876 C CA . ILE A 1 109 ? -3.462 -2.340 4.228 1.00 98.50 109 ILE A CA 1
ATOM 877 C C . ILE A 1 109 ? -3.244 -2.230 2.723 1.00 98.50 109 ILE A C 1
ATOM 879 O O . ILE A 1 109 ? -3.224 -3.244 2.022 1.00 98.50 109 ILE A O 1
ATOM 883 N N . ILE A 1 110 ? -3.031 -1.010 2.234 1.00 98.00 110 ILE A N 1
ATOM 884 C CA . ILE A 1 110 ? -2.499 -0.766 0.890 1.00 98.00 110 ILE A CA 1
ATOM 885 C C . ILE A 1 110 ? -0.997 -0.548 1.017 1.00 98.00 110 ILE A C 1
ATOM 887 O O . ILE A 1 110 ? -0.537 0.400 1.657 1.00 98.00 110 ILE A O 1
ATOM 891 N N . MET A 1 111 ? -0.234 -1.466 0.431 1.00 95.12 111 MET A N 1
ATOM 892 C CA . MET A 1 111 ? 1.218 -1.481 0.529 1.00 95.12 111 MET A CA 1
ATOM 893 C C . MET A 1 111 ? 1.849 -0.635 -0.579 1.00 95.12 111 MET A C 1
ATOM 895 O O . MET A 1 111 ? 1.327 -0.544 -1.688 1.00 95.12 111 MET A O 1
ATOM 899 N N . SER A 1 112 ? 3.026 -0.088 -0.292 1.00 90.56 112 SER A N 1
ATOM 900 C CA . SER A 1 112 ? 3.987 0.385 -1.291 1.00 90.56 112 SER A CA 1
ATOM 901 C C . SER A 1 112 ? 5.274 -0.452 -1.218 1.00 90.56 112 SER A C 1
ATOM 903 O O . SER A 1 112 ? 5.483 -1.144 -0.215 1.00 90.56 112 SER A O 1
ATOM 905 N N . PRO A 1 113 ? 6.139 -0.432 -2.254 1.00 87.75 113 PRO A N 1
ATOM 906 C CA . PRO A 1 113 ? 7.412 -1.160 -2.270 1.00 87.75 113 PRO A CA 1
ATOM 907 C C . PRO A 1 113 ? 8.387 -0.724 -1.158 1.00 87.75 113 PRO A C 1
ATOM 909 O O . PRO A 1 113 ? 9.272 0.119 -1.330 1.00 87.75 113 PRO A O 1
ATOM 912 N N . SER A 1 114 ? 8.230 -1.311 0.027 1.00 87.88 114 SER A N 1
ATOM 913 C CA . SER A 1 114 ? 9.007 -0.981 1.219 1.00 87.88 114 SER A CA 1
ATOM 914 C C . SER A 1 114 ? 9.125 -2.171 2.159 1.00 87.88 114 SER A C 1
ATOM 916 O O . SER A 1 114 ? 8.127 -2.808 2.498 1.00 87.88 114 SER A O 1
ATOM 918 N N . THR A 1 115 ? 10.338 -2.432 2.652 1.00 89.06 115 THR A N 1
ATOM 919 C CA . THR A 1 115 ? 10.554 -3.385 3.750 1.00 89.06 115 THR A CA 1
ATOM 920 C C . THR A 1 115 ? 9.845 -2.954 5.027 1.00 89.06 115 THR A C 1
ATOM 922 O O . THR A 1 115 ? 9.442 -3.816 5.800 1.00 89.06 115 THR A O 1
ATOM 925 N N . PHE A 1 116 ? 9.650 -1.651 5.246 1.00 92.50 116 PHE A N 1
ATOM 926 C CA . PHE A 1 116 ? 8.977 -1.139 6.437 1.00 92.50 116 PHE A CA 1
ATOM 927 C C . PHE A 1 116 ? 7.515 -1.602 6.503 1.00 92.50 116 PHE A C 1
ATOM 929 O O . PHE A 1 116 ? 7.124 -2.295 7.444 1.00 92.50 116 PHE A O 1
ATOM 936 N N . VAL A 1 117 ? 6.716 -1.313 5.467 1.00 94.06 117 VAL A N 1
ATOM 937 C CA . VAL A 1 117 ? 5.321 -1.787 5.411 1.00 94.06 117 VAL A CA 1
ATOM 938 C C . VAL A 1 117 ? 5.239 -3.294 5.223 1.00 94.06 117 VAL A C 1
ATOM 940 O O . VAL A 1 117 ? 4.291 -3.907 5.698 1.00 94.06 117 VAL A O 1
ATOM 943 N N . TRP A 1 118 ? 6.231 -3.915 4.578 1.00 94.44 118 TRP A N 1
ATOM 944 C CA . TRP A 1 118 ? 6.288 -5.369 4.497 1.00 94.44 118 TRP A CA 1
ATOM 945 C C . TRP A 1 118 ? 6.383 -6.003 5.886 1.00 94.44 118 TRP A C 1
ATOM 947 O O . TRP A 1 118 ? 5.592 -6.889 6.199 1.00 94.44 118 TRP A O 1
ATOM 957 N N . TRP A 1 119 ? 7.268 -5.502 6.754 1.00 95.38 119 TRP A N 1
ATOM 958 C CA . TRP A 1 119 ? 7.350 -5.961 8.141 1.00 95.38 119 TRP A CA 1
ATOM 959 C C . TRP A 1 119 ? 6.078 -5.648 8.927 1.00 95.38 119 TRP A C 1
ATOM 961 O O . TRP A 1 119 ? 5.580 -6.516 9.642 1.00 95.38 119 TRP A O 1
ATOM 971 N N . ALA A 1 120 ? 5.500 -4.457 8.762 1.00 96.06 120 ALA A N 1
ATOM 972 C CA . ALA A 1 120 ? 4.228 -4.126 9.403 1.00 96.06 120 ALA A CA 1
ATOM 973 C C . ALA A 1 120 ? 3.106 -5.097 8.987 1.00 96.06 120 ALA A C 1
ATOM 975 O O . ALA A 1 120 ? 2.362 -5.605 9.828 1.00 96.06 120 ALA A O 1
ATOM 976 N N . ALA A 1 121 ? 3.021 -5.415 7.692 1.00 96.00 121 ALA A N 1
ATOM 977 C CA . ALA A 1 121 ? 2.076 -6.379 7.148 1.00 96.00 121 ALA A CA 1
ATOM 978 C C . ALA A 1 121 ? 2.372 -7.803 7.640 1.00 96.00 121 ALA A C 1
ATOM 980 O O . ALA A 1 121 ? 1.434 -8.525 7.974 1.00 96.00 121 ALA A O 1
ATOM 981 N N . TYR A 1 122 ? 3.643 -8.197 7.752 1.00 95.06 122 TYR A N 1
ATOM 982 C CA . TYR A 1 122 ? 4.053 -9.489 8.307 1.00 95.06 122 TYR A CA 1
ATOM 983 C C . TYR A 1 122 ? 3.561 -9.671 9.750 1.00 95.06 122 TYR A C 1
ATOM 985 O O . TYR A 1 122 ? 3.039 -10.732 10.089 1.00 95.06 122 TYR A O 1
ATOM 993 N N . PHE A 1 123 ? 3.649 -8.625 10.579 1.00 95.44 123 PHE A N 1
ATOM 994 C CA . PHE A 1 123 ? 3.139 -8.643 11.956 1.00 95.44 123 PHE A CA 1
ATOM 995 C C . PHE A 1 123 ? 1.618 -8.468 12.070 1.00 95.44 123 PHE A C 1
ATOM 997 O O . PHE A 1 123 ? 1.057 -8.697 13.143 1.00 95.44 123 PHE A O 1
ATOM 1004 N N . SER A 1 124 ? 0.934 -8.094 10.986 1.00 96.19 124 SER A N 1
ATOM 1005 C CA . SER A 1 124 ? -0.522 -7.951 10.993 1.00 96.19 124 SER A CA 1
ATOM 1006 C C . SER A 1 124 ? -1.248 -9.297 11.074 1.00 96.19 124 SER A C 1
ATOM 1008 O O . SER A 1 124 ? -0.729 -10.349 10.692 1.00 96.19 124 SER A O 1
ATOM 1010 N N . SER A 1 125 ? -2.502 -9.265 11.529 1.00 93.62 125 SER A N 1
ATOM 1011 C CA . SER A 1 125 ? -3.355 -10.455 11.633 1.00 93.62 125 SER A CA 1
ATOM 1012 C C . SER A 1 125 ? -3.495 -11.191 10.293 1.00 93.62 125 SER A C 1
ATOM 1014 O O . SER A 1 125 ? -3.627 -10.566 9.247 1.00 93.62 125 SER A O 1
ATOM 1016 N N . CYS A 1 126 ? -3.621 -12.524 10.307 1.00 90.06 126 CYS A N 1
ATOM 1017 C CA . CYS A 1 126 ? -3.990 -13.303 9.112 1.00 90.06 126 CYS A CA 1
ATOM 1018 C C . CYS A 1 126 ? -5.374 -12.933 8.541 1.00 90.06 126 CYS A C 1
ATOM 1020 O O . CYS A 1 126 ? -5.699 -13.285 7.410 1.00 90.06 126 CYS A O 1
ATOM 1022 N N . LYS A 1 127 ? -6.199 -12.221 9.322 1.00 92.44 127 LYS A N 1
ATOM 1023 C CA . LYS A 1 127 ? -7.476 -11.663 8.872 1.00 92.44 127 LYS A CA 1
ATOM 1024 C C . LYS A 1 127 ? -7.318 -10.330 8.142 1.00 92.44 127 LYS A C 1
ATOM 1026 O O . LYS A 1 127 ? -8.309 -9.867 7.593 1.00 92.44 127 LYS A O 1
ATOM 1031 N N . THR A 1 128 ? -6.146 -9.708 8.147 1.00 96.38 128 THR A N 1
ATOM 1032 C CA . THR A 1 128 ? -5.921 -8.414 7.500 1.00 96.38 128 THR A CA 1
ATOM 1033 C C . THR A 1 128 ? -5.836 -8.592 5.986 1.00 96.38 128 THR A C 1
ATOM 1035 O O . THR A 1 128 ? -5.035 -9.394 5.499 1.00 96.38 128 THR A O 1
ATOM 1038 N N . ALA A 1 129 ? -6.661 -7.839 5.259 1.00 97.94 129 ALA A N 1
ATOM 1039 C CA . ALA A 1 129 ? -6.615 -7.751 3.811 1.00 97.94 129 ALA A CA 1
ATOM 1040 C C . ALA A 1 129 ? -5.400 -6.923 3.377 1.00 97.94 129 ALA A C 1
ATOM 1042 O O . ALA A 1 129 ? -5.197 -5.809 3.864 1.00 97.94 129 ALA A O 1
ATOM 1043 N N . LEU A 1 130 ? -4.590 -7.474 2.474 1.00 97.81 1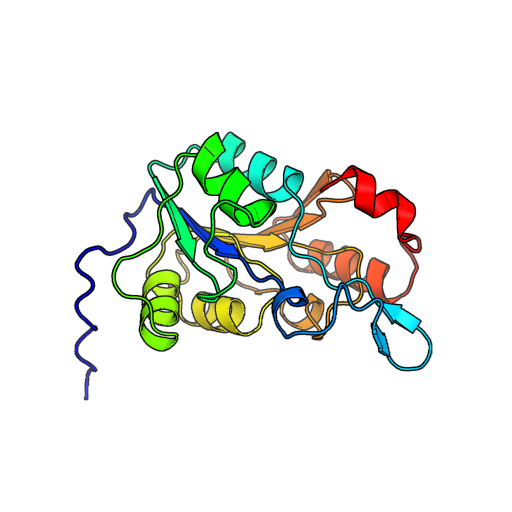30 LEU A N 1
ATOM 1044 C CA . LEU A 1 130 ? -3.427 -6.788 1.916 1.00 97.81 130 LEU A CA 1
ATOM 1045 C C . LEU A 1 130 ? -3.659 -6.488 0.439 1.00 97.81 130 LEU A C 1
ATOM 1047 O O . LEU A 1 130 ? -4.059 -7.369 -0.322 1.00 97.81 130 LEU A O 1
ATOM 1051 N N . HIS A 1 131 ? -3.349 -5.265 0.028 1.00 97.44 131 HIS A N 1
ATOM 1052 C CA . HIS A 1 131 ? -3.297 -4.861 -1.371 1.00 97.44 131 HIS A CA 1
ATOM 1053 C C . HIS A 1 131 ? -1.844 -4.605 -1.753 1.00 97.44 131 HIS A C 1
ATOM 1055 O O . HIS A 1 131 ? -1.236 -3.624 -1.320 1.00 97.44 131 HIS A O 1
ATOM 1061 N N . PHE A 1 132 ? -1.284 -5.527 -2.529 1.00 95.00 132 PHE A N 1
ATOM 1062 C CA . PHE A 1 132 ? 0.128 -5.565 -2.872 1.00 95.00 132 PHE A CA 1
ATOM 1063 C C . PHE A 1 132 ? 0.336 -5.083 -4.317 1.00 95.00 132 PHE A C 1
ATOM 1065 O O . PHE A 1 132 ? -0.237 -5.674 -5.235 1.00 95.00 132 PHE A O 1
ATOM 1072 N N . PRO A 1 133 ? 1.141 -4.037 -4.561 1.00 93.19 133 PRO A N 1
ATOM 1073 C CA . PRO A 1 133 ? 1.453 -3.598 -5.916 1.00 93.19 133 PRO A CA 1
ATOM 1074 C C . PRO A 1 133 ? 2.485 -4.528 -6.568 1.00 93.19 133 PRO A C 1
ATOM 1076 O O . PRO A 1 133 ? 3.585 -4.706 -6.045 1.00 93.19 133 PRO A O 1
ATOM 1079 N N . ILE A 1 134 ? 2.159 -5.079 -7.737 1.00 90.38 134 ILE A N 1
ATOM 1080 C CA . ILE A 1 134 ? 3.142 -5.619 -8.680 1.00 90.38 134 ILE A CA 1
ATOM 1081 C C . ILE A 1 134 ? 3.616 -4.437 -9.522 1.00 90.38 134 ILE A C 1
ATOM 1083 O O . ILE A 1 134 ? 2.821 -3.780 -10.195 1.00 90.38 134 ILE A O 1
ATOM 1087 N N . MET A 1 135 ? 4.906 -4.138 -9.435 1.00 80.88 135 MET A N 1
ATOM 1088 C CA . MET A 1 135 ? 5.507 -3.013 -10.140 1.00 80.88 135 MET A CA 1
ATOM 1089 C C . MET A 1 135 ? 6.243 -3.539 -11.373 1.00 80.88 135 MET A C 1
ATOM 1091 O O . MET A 1 135 ? 7.013 -4.488 -11.231 1.00 80.88 135 MET A O 1
ATOM 1095 N N . PRO A 1 136 ? 6.082 -2.906 -12.546 1.00 74.50 136 PRO A N 1
ATOM 1096 C CA . PRO A 1 136 ? 6.839 -3.274 -13.742 1.00 74.50 136 PRO A CA 1
ATOM 1097 C C . PRO A 1 136 ? 8.325 -2.878 -13.678 1.00 74.50 136 PRO A C 1
ATOM 1099 O O . PRO A 1 136 ? 9.095 -3.136 -14.596 1.00 74.50 136 PRO A O 1
ATOM 1102 N N . LEU A 1 137 ? 8.730 -2.215 -12.597 1.00 66.75 137 LEU A N 1
ATOM 1103 C CA . LEU A 1 137 ? 10.063 -1.676 -12.377 1.00 66.75 137 LEU A CA 1
ATOM 1104 C C . LEU A 1 137 ? 10.870 -2.623 -11.499 1.00 66.75 137 LEU A C 1
ATOM 1106 O O . LEU A 1 137 ? 10.318 -3.166 -10.544 1.00 66.75 137 LEU A O 1
ATOM 1110 N N . ARG A 1 138 ? 12.182 -2.754 -11.756 1.00 62.91 138 ARG A N 1
ATOM 1111 C CA . ARG A 1 138 ? 13.113 -3.449 -10.850 1.00 62.91 138 ARG A CA 1
ATOM 1112 C C . ARG A 1 138 ? 13.215 -2.661 -9.536 1.00 62.91 138 ARG A C 1
ATOM 1114 O O . ARG A 1 138 ? 13.935 -1.661 -9.489 1.00 62.91 138 ARG A O 1
ATOM 1121 N N . PRO A 1 139 ? 12.524 -3.087 -8.467 1.00 61.16 139 PRO A N 1
ATOM 1122 C CA . PRO A 1 139 ? 12.523 -2.359 -7.211 1.00 61.16 139 PRO A CA 1
ATOM 1123 C C . PRO A 1 139 ? 13.887 -2.496 -6.523 1.00 61.16 139 PRO A C 1
ATOM 1125 O O . PRO A 1 139 ? 14.705 -3.348 -6.869 1.00 61.16 139 PRO A O 1
ATOM 1128 N N . MET A 1 140 ? 14.151 -1.653 -5.520 1.00 57.06 140 MET A N 1
ATOM 1129 C CA . MET A 1 140 ? 15.444 -1.627 -4.808 1.00 57.06 140 MET A CA 1
ATOM 1130 C C . MET A 1 140 ? 15.734 -2.940 -4.058 1.00 57.06 140 MET A C 1
ATOM 1132 O O . MET A 1 140 ? 16.869 -3.242 -3.707 1.00 57.06 140 MET A O 1
ATOM 1136 N N . LEU A 1 141 ? 14.685 -3.716 -3.810 1.00 66.88 141 LEU A N 1
ATOM 1137 C CA . LEU A 1 141 ? 14.674 -4.970 -3.076 1.00 66.88 141 LEU A CA 1
ATOM 1138 C C . LEU A 1 141 ? 14.127 -6.064 -3.995 1.00 66.88 141 LEU A C 1
ATOM 1140 O O . LEU A 1 141 ? 13.441 -5.728 -4.964 1.00 66.88 141 LEU A O 1
ATOM 1144 N N . PRO A 1 142 ? 14.340 -7.354 -3.687 1.00 75.94 142 PRO A N 1
ATOM 1145 C CA . PRO A 1 142 ? 13.676 -8.441 -4.395 1.00 75.94 142 PRO A CA 1
ATOM 1146 C C . PRO A 1 142 ? 12.175 -8.461 -4.044 1.00 75.94 142 PRO A C 1
ATOM 1148 O O . PRO A 1 142 ? 11.677 -9.360 -3.384 1.00 75.94 142 PRO A O 1
ATOM 1151 N N . TRP A 1 143 ? 11.428 -7.427 -4.439 1.00 83.50 143 TRP A N 1
ATOM 1152 C CA . TRP A 1 143 ? 10.028 -7.205 -4.065 1.00 83.50 143 TRP A CA 1
ATOM 1153 C C . TRP A 1 143 ? 9.132 -8.371 -4.471 1.00 83.50 143 TRP A C 1
ATOM 1155 O O . TRP A 1 143 ? 8.247 -8.757 -3.715 1.00 83.50 143 TRP A O 1
ATOM 1165 N N . CYS A 1 144 ? 9.417 -8.986 -5.619 1.00 83.88 144 CYS A N 1
ATOM 1166 C CA . CYS A 1 144 ? 8.740 -10.200 -6.052 1.00 83.88 144 CYS A CA 1
ATOM 1167 C C . CYS A 1 144 ? 8.996 -11.376 -5.087 1.00 83.88 144 CYS A C 1
ATOM 1169 O O . CYS A 1 144 ? 8.097 -12.169 -4.835 1.00 83.88 144 CYS A O 1
ATOM 1171 N N . GLU A 1 145 ? 10.175 -11.472 -4.460 1.00 86.19 145 GLU A N 1
ATOM 1172 C CA . GLU A 1 145 ? 10.462 -12.456 -3.396 1.00 86.19 145 GLU A CA 1
ATOM 1173 C C . GLU A 1 145 ? 9.742 -12.164 -2.084 1.00 86.19 145 GLU A C 1
ATOM 1175 O O . GLU A 1 145 ? 9.610 -13.046 -1.240 1.00 86.19 145 GLU A O 1
ATOM 1180 N N . LEU A 1 146 ? 9.215 -10.952 -1.940 1.00 88.50 146 LEU A N 1
ATOM 1181 C CA . LEU A 1 146 ? 8.472 -10.507 -0.775 1.00 88.50 146 LEU A CA 1
ATOM 1182 C C . LEU A 1 146 ? 6.950 -10.644 -0.947 1.00 88.50 146 LEU A C 1
ATOM 1184 O O . LEU A 1 146 ? 6.207 -10.169 -0.088 1.00 88.50 146 LEU A O 1
ATOM 1188 N N . LEU A 1 147 ? 6.464 -11.306 -2.006 1.00 90.50 147 LEU A N 1
ATOM 1189 C CA . LEU A 1 147 ? 5.037 -11.589 -2.184 1.00 90.50 147 LEU A CA 1
ATOM 1190 C C . LEU A 1 147 ? 4.483 -12.340 -0.954 1.00 90.50 147 LEU A C 1
ATOM 1192 O O . LEU A 1 147 ? 4.928 -13.452 -0.654 1.00 90.50 147 LEU A O 1
ATOM 1196 N N . PRO A 1 148 ? 3.511 -11.772 -0.215 1.00 87.50 148 PRO A N 1
ATOM 1197 C CA . PRO A 1 148 ? 3.017 -12.413 0.996 1.00 87.50 148 PRO A CA 1
ATOM 1198 C C . PRO A 1 148 ? 2.148 -13.622 0.634 1.00 87.50 148 PRO A C 1
ATOM 1200 O O . PRO A 1 148 ? 1.046 -13.461 0.126 1.00 87.50 148 PRO A O 1
ATOM 1203 N N . GLY A 1 149 ? 2.619 -14.837 0.920 1.00 86.81 149 GLY A N 1
ATOM 1204 C CA . GLY A 1 149 ? 1.899 -16.098 0.675 1.00 86.81 149 GLY A CA 1
ATOM 1205 C C . GLY A 1 149 ? 0.836 -16.421 1.724 1.00 86.81 149 GLY A C 1
ATOM 1206 O O . GLY A 1 149 ? 0.826 -17.520 2.275 1.00 86.81 149 GLY A O 1
ATOM 1207 N N . ARG A 1 150 ? -0.025 -15.456 2.059 1.00 90.56 150 ARG A N 1
ATOM 1208 C CA . ARG A 1 150 ? -1.046 -15.605 3.107 1.00 90.56 150 ARG A CA 1
ATOM 1209 C C . ARG A 1 150 ? -2.461 -15.357 2.569 1.00 90.56 150 ARG A C 1
ATOM 1211 O O . ARG A 1 150 ? -2.607 -14.747 1.514 1.00 90.56 150 ARG A O 1
ATOM 1218 N N . PRO A 1 151 ? -3.517 -15.789 3.284 1.00 91.12 151 PRO A N 1
ATOM 1219 C CA . PRO A 1 151 ? -4.890 -15.511 2.875 1.00 91.12 151 PRO A CA 1
ATOM 1220 C C . PRO A 1 151 ? -5.182 -14.007 2.784 1.00 91.12 151 PRO A C 1
ATOM 1222 O O . PRO A 1 151 ? -4.582 -13.206 3.502 1.00 91.12 151 PRO A O 1
ATOM 1225 N N . ARG A 1 152 ? -6.181 -13.645 1.967 1.00 93.94 152 ARG A N 1
ATOM 1226 C CA . ARG A 1 152 ? -6.699 -12.269 1.816 1.00 93.94 152 ARG A CA 1
ATOM 1227 C C . ARG A 1 152 ? -5.674 -11.263 1.278 1.00 93.94 152 ARG A C 1
ATOM 1229 O O . ARG A 1 152 ? -5.700 -10.091 1.649 1.00 93.94 152 ARG A O 1
ATOM 1236 N N . VAL A 1 153 ? -4.798 -11.709 0.388 1.00 96.75 153 VAL A N 1
ATOM 1237 C CA . VAL A 1 153 ? -3.925 -10.825 -0.386 1.00 96.75 153 VAL A CA 1
ATOM 1238 C C . VAL A 1 153 ? -4.517 -10.644 -1.777 1.00 96.75 153 VAL A C 1
ATOM 1240 O O . VAL A 1 153 ? -4.969 -11.606 -2.391 1.00 96.75 153 VAL A O 1
ATOM 1243 N N . LYS A 1 154 ? -4.521 -9.402 -2.251 1.00 97.00 154 LYS A N 1
ATOM 1244 C CA . LYS A 1 154 ? -4.801 -9.030 -3.635 1.00 97.00 154 LYS A CA 1
ATOM 1245 C C . LYS A 1 154 ? -3.532 -8.440 -4.231 1.00 97.00 154 LYS A C 1
ATOM 1247 O O . LYS A 1 154 ? -3.004 -7.470 -3.683 1.00 97.00 154 LYS A O 1
ATOM 1252 N N . TYR A 1 155 ? -3.058 -9.005 -5.332 1.00 95.75 155 TYR A N 1
ATOM 1253 C CA . TYR A 1 155 ? -1.900 -8.499 -6.061 1.00 95.75 155 TYR A CA 1
ATOM 1254 C C . TYR A 1 155 ? -2.379 -7.698 -7.268 1.00 95.75 155 TYR A C 1
ATOM 1256 O O . TYR A 1 155 ? -3.218 -8.175 -8.026 1.00 95.75 155 TYR A O 1
ATOM 1264 N N . TYR A 1 156 ? -1.859 -6.489 -7.450 1.00 94.75 156 TYR A N 1
ATOM 1265 C CA . TYR A 1 156 ? -2.306 -5.584 -8.507 1.00 94.75 156 TYR A CA 1
ATOM 1266 C C . TYR A 1 156 ? -1.157 -5.235 -9.438 1.00 94.75 156 TYR A C 1
ATOM 1268 O O . TYR A 1 156 ? -0.240 -4.514 -9.047 1.00 94.75 156 TYR A O 1
ATOM 1276 N N . ASP A 1 157 ? -1.253 -5.678 -10.684 1.00 91.44 157 ASP A N 1
ATOM 1277 C CA . ASP A 1 157 ? -0.462 -5.128 -11.777 1.00 91.44 157 ASP A CA 1
ATOM 1278 C C . ASP A 1 157 ? -1.213 -3.913 -12.321 1.00 91.44 157 ASP A C 1
ATOM 1280 O O . ASP A 1 157 ? -2.152 -4.010 -13.121 1.00 91.44 157 ASP A O 1
ATOM 1284 N N . TRP A 1 158 ? -0.836 -2.741 -11.824 1.00 82.06 158 TRP A N 1
ATOM 1285 C CA . TRP A 1 158 ? -1.502 -1.505 -12.204 1.00 82.06 158 TRP A CA 1
ATOM 1286 C C . TRP A 1 158 ? -1.249 -1.143 -13.672 1.00 82.06 158 TRP A C 1
ATOM 1288 O O . TRP A 1 158 ? -2.149 -0.572 -14.293 1.00 82.06 158 TRP A O 1
ATOM 1298 N N . PHE A 1 159 ? -0.090 -1.525 -14.222 1.00 84.00 159 PHE A N 1
ATOM 1299 C CA . PHE A 1 159 ? 0.350 -1.207 -15.580 1.00 84.00 159 PHE A CA 1
ATOM 1300 C C . PHE A 1 159 ? -0.500 -1.943 -16.615 1.00 84.00 159 PHE A C 1
ATOM 1302 O O . PHE A 1 159 ? -1.044 -1.335 -17.536 1.00 84.00 159 PHE A O 1
ATOM 1309 N N . ARG A 1 160 ? -0.722 -3.244 -16.407 1.00 84.94 160 ARG A N 1
ATOM 1310 C CA . ARG A 1 160 ? -1.565 -4.070 -17.290 1.00 84.94 160 ARG A CA 1
ATOM 1311 C C . ARG A 1 160 ? -3.023 -4.130 -16.863 1.00 84.94 160 ARG A C 1
ATOM 1313 O O . ARG A 1 160 ? -3.837 -4.742 -17.547 1.00 84.94 160 ARG A O 1
ATOM 1320 N N . SER A 1 161 ? -3.370 -3.465 -15.765 1.00 87.44 161 SER A N 1
ATOM 1321 C CA . SER A 1 161 ? -4.723 -3.460 -15.207 1.00 87.44 161 SER A CA 1
ATOM 1322 C C . SER A 1 161 ? -5.227 -4.849 -14.815 1.00 87.44 161 SER A C 1
ATOM 1324 O O . SER A 1 161 ? -6.389 -5.176 -15.043 1.00 87.44 161 SER A O 1
ATOM 1326 N N . LEU A 1 162 ? -4.347 -5.652 -14.212 1.00 92.38 162 LEU A N 1
ATOM 1327 C CA . LEU A 1 162 ? -4.648 -7.010 -13.760 1.00 92.38 162 LEU A CA 1
ATOM 1328 C C . LEU A 1 162 ? -4.700 -7.079 -12.226 1.00 92.38 162 LEU A C 1
ATOM 1330 O O . LEU A 1 162 ? -3.996 -6.348 -11.526 1.00 92.38 162 LEU A O 1
ATOM 1334 N N . GLU A 1 163 ? -5.538 -7.978 -11.713 1.00 95.12 163 GLU A N 1
ATOM 1335 C CA . GLU A 1 163 ? -5.682 -8.297 -10.289 1.00 95.12 163 GLU A CA 1
ATOM 1336 C C . GLU A 1 163 ? -5.588 -9.814 -10.115 1.00 95.12 163 GLU A C 1
ATOM 1338 O O . GLU A 1 163 ? -6.194 -10.563 -10.884 1.00 95.12 163 GLU A O 1
ATOM 1343 N N . PHE A 1 164 ? -4.851 -10.254 -9.098 1.00 95.81 164 PHE A N 1
ATOM 1344 C CA . PHE A 1 164 ? -4.639 -11.665 -8.795 1.00 95.81 164 PHE A CA 1
ATOM 1345 C C . PHE A 1 164 ? -4.933 -11.957 -7.326 1.00 95.81 164 PHE A C 1
ATOM 1347 O O . PHE A 1 164 ? -4.566 -11.182 -6.438 1.00 95.81 164 PHE A O 1
ATOM 1354 N N . ASP A 1 165 ? -5.531 -13.122 -7.089 1.00 95.56 165 ASP A N 1
ATOM 1355 C CA . ASP A 1 165 ? -5.769 -13.687 -5.749 1.00 95.56 165 ASP A CA 1
ATOM 1356 C C . ASP A 1 165 ? -4.816 -14.847 -5.461 1.00 95.56 165 ASP A C 1
ATOM 1358 O O . ASP A 1 165 ? -4.681 -15.296 -4.323 1.00 95.56 165 ASP A O 1
ATOM 1362 N N . ASP A 1 166 ? -4.164 -15.333 -6.515 1.00 95.19 166 ASP A N 1
ATOM 1363 C CA . ASP A 1 166 ? -3.247 -16.451 -6.497 1.00 95.19 166 ASP A CA 1
ATOM 1364 C C . ASP A 1 166 ? -1.803 -15.948 -6.560 1.00 95.19 166 ASP A C 1
ATOM 1366 O O . ASP A 1 166 ? -1.422 -15.173 -7.443 1.00 95.19 166 ASP A O 1
ATOM 1370 N N . ILE A 1 167 ? -0.991 -16.396 -5.601 1.00 95.31 167 ILE A N 1
ATOM 1371 C CA . ILE A 1 167 ? 0.409 -15.983 -5.507 1.00 95.31 167 ILE A CA 1
ATOM 1372 C C . ILE A 1 167 ? 1.245 -16.518 -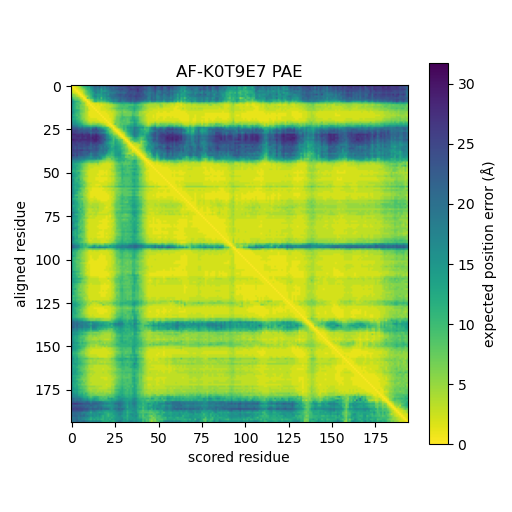6.671 1.00 95.31 167 ILE A C 1
ATOM 1374 O O . ILE A 1 167 ? 2.205 -15.857 -7.050 1.00 95.31 167 ILE A O 1
ATOM 1378 N N . VAL A 1 168 ? 0.905 -17.675 -7.250 1.00 94.81 168 VAL A N 1
ATOM 1379 C CA . VAL A 1 168 ? 1.668 -18.252 -8.367 1.00 94.81 168 VAL A CA 1
ATOM 1380 C C . VAL A 1 168 ? 1.496 -17.380 -9.607 1.00 94.81 168 VAL A C 1
ATOM 1382 O O . VAL A 1 168 ? 2.489 -16.967 -10.195 1.00 94.81 168 VAL A O 1
ATOM 1385 N N . GLN A 1 169 ? 0.266 -16.978 -9.929 1.00 95.50 169 GLN A N 1
ATOM 1386 C CA . GLN A 1 169 ? 0.002 -16.036 -11.025 1.00 95.50 169 GLN A CA 1
ATOM 1387 C C . GLN A 1 169 ? 0.656 -14.669 -10.788 1.00 95.50 169 GLN A C 1
ATOM 1389 O O . GLN A 1 169 ? 1.266 -14.095 -11.691 1.00 95.50 169 GLN A O 1
ATOM 1394 N N . ALA A 1 170 ? 0.566 -14.144 -9.562 1.00 94.69 170 ALA A N 1
ATOM 1395 C CA . ALA A 1 170 ? 1.218 -12.886 -9.208 1.00 94.69 170 ALA A CA 1
ATOM 1396 C C . ALA A 1 170 ? 2.748 -12.966 -9.358 1.00 94.69 170 ALA A C 1
ATOM 1398 O O . ALA A 1 170 ? 3.371 -12.029 -9.858 1.00 94.69 170 ALA A O 1
ATOM 1399 N N . ARG A 1 171 ? 3.346 -14.092 -8.949 1.00 92.38 171 ARG A N 1
ATOM 1400 C CA . ARG A 1 171 ? 4.776 -14.394 -9.076 1.00 92.38 171 ARG A CA 1
ATOM 1401 C C . ARG A 1 171 ? 5.201 -14.449 -10.537 1.00 92.38 171 ARG A C 1
ATOM 1403 O O . ARG A 1 171 ? 6.157 -13.771 -10.884 1.00 92.38 171 ARG A O 1
ATOM 1410 N N . GLU A 1 172 ? 4.471 -15.176 -11.381 1.00 92.81 172 GLU A N 1
ATOM 1411 C CA . GLU A 1 172 ? 4.742 -15.274 -12.822 1.00 92.81 172 GLU A CA 1
ATOM 1412 C C . GLU A 1 172 ? 4.781 -13.895 -13.489 1.00 92.81 172 GLU A C 1
ATOM 1414 O O . GLU A 1 172 ? 5.672 -13.604 -14.284 1.00 92.81 172 GLU A O 1
ATOM 1419 N N . VAL A 1 173 ? 3.843 -13.014 -13.134 1.00 91.50 173 VAL A N 1
ATOM 1420 C CA . VAL A 1 173 ? 3.804 -11.646 -13.668 1.00 91.50 173 VAL A CA 1
ATOM 1421 C C . VAL A 1 173 ? 4.970 -10.815 -13.133 1.00 91.50 173 VAL A C 1
ATOM 1423 O O . VAL A 1 173 ? 5.622 -10.108 -13.896 1.00 91.50 173 VAL A O 1
ATOM 1426 N N . CYS A 1 174 ? 5.257 -10.904 -11.834 1.00 88.56 174 CYS A N 1
ATOM 1427 C CA . CYS A 1 174 ? 6.345 -10.153 -11.212 1.00 88.56 174 CYS A CA 1
ATOM 1428 C C . CYS A 1 174 ? 7.715 -10.568 -11.778 1.00 88.56 174 CYS A C 1
ATOM 1430 O O . CYS A 1 174 ? 8.513 -9.712 -12.156 1.00 88.56 174 CYS A O 1
ATOM 1432 N N . ASP A 1 175 ? 7.960 -11.872 -11.915 1.00 86.94 175 ASP A N 1
ATOM 1433 C CA . ASP A 1 175 ? 9.191 -12.420 -12.491 1.00 86.94 175 ASP A CA 1
ATOM 1434 C C . ASP A 1 175 ? 9.283 -12.109 -13.995 1.00 86.94 175 ASP A C 1
ATOM 1436 O O . ASP A 1 175 ? 10.348 -11.744 -14.488 1.00 86.94 175 ASP A O 1
ATOM 1440 N N . GLY A 1 176 ? 8.152 -12.101 -14.712 1.00 86.50 176 GLY A N 1
ATOM 1441 C CA . GLY A 1 176 ? 8.093 -11.678 -16.111 1.00 86.50 176 GLY A CA 1
ATOM 1442 C C . GLY A 1 176 ? 8.557 -10.234 -16.353 1.00 86.50 176 GLY A C 1
ATOM 1443 O O . GLY A 1 176 ? 9.123 -9.950 -17.410 1.00 86.50 176 GLY A O 1
ATOM 1444 N N . TYR A 1 177 ? 8.374 -9.329 -15.384 1.00 82.62 177 TYR A N 1
ATOM 1445 C CA . TYR A 1 177 ? 8.971 -7.987 -15.429 1.00 82.62 177 TYR A CA 1
ATOM 1446 C C . TYR A 1 177 ? 10.472 -8.000 -15.116 1.00 82.62 177 TYR A C 1
ATOM 1448 O O . TYR A 1 177 ? 11.233 -7.251 -15.727 1.00 82.62 177 TYR A O 1
ATOM 1456 N N . LEU A 1 178 ? 10.929 -8.853 -14.194 1.00 78.00 178 LEU A N 1
ATOM 1457 C CA . LEU A 1 178 ? 12.353 -8.965 -13.857 1.00 78.00 178 LEU A CA 1
ATOM 1458 C C . LEU A 1 178 ? 13.187 -9.508 -15.023 1.00 78.00 178 LEU A C 1
ATOM 1460 O O . LEU A 1 178 ? 14.303 -9.023 -15.247 1.00 78.00 178 LEU A O 1
ATOM 1464 N N . ASP A 1 179 ? 12.626 -10.457 -15.768 1.00 79.38 179 ASP A N 1
ATOM 1465 C CA . ASP A 1 179 ? 13.273 -11.143 -16.888 1.00 79.38 179 ASP A CA 1
ATOM 1466 C C . ASP A 1 179 ? 13.114 -10.404 -18.230 1.00 79.38 179 ASP A C 1
ATOM 1468 O O . ASP A 1 179 ? 13.635 -10.853 -19.251 1.00 79.38 179 ASP A O 1
ATOM 1472 N N . GLY A 1 180 ? 12.389 -9.277 -18.255 1.00 72.44 180 GLY A N 1
ATOM 1473 C CA . GLY A 1 180 ? 12.107 -8.500 -19.471 1.00 72.44 180 GLY A CA 1
ATOM 1474 C C . GLY A 1 180 ? 11.098 -9.158 -20.424 1.00 72.44 180 GLY A C 1
ATOM 1475 O O . GLY A 1 180 ? 10.833 -8.644 -21.511 1.00 72.44 180 GLY A O 1
ATOM 1476 N N . ALA A 1 181 ? 10.495 -10.283 -20.029 1.00 71.56 181 ALA A N 1
ATOM 1477 C CA . ALA A 1 181 ? 9.547 -11.040 -20.846 1.00 71.56 181 ALA A CA 1
ATOM 1478 C C . ALA A 1 181 ? 8.220 -10.296 -21.082 1.00 71.56 181 ALA A C 1
ATOM 1480 O O . ALA A 1 181 ? 7.542 -10.548 -22.079 1.00 71.56 181 ALA A O 1
ATOM 1481 N N . LEU A 1 182 ? 7.847 -9.377 -20.184 1.00 63.81 182 LEU A N 1
ATOM 1482 C CA . LEU A 1 182 ? 6.617 -8.576 -20.282 1.00 63.81 182 LEU A CA 1
ATOM 1483 C C . LEU A 1 182 ? 6.829 -7.175 -20.877 1.00 63.81 182 LEU A C 1
ATOM 1485 O O . LEU A 1 182 ? 5.904 -6.363 -20.864 1.00 63.81 182 LEU A O 1
ATOM 1489 N N . GLY A 1 183 ? 8.005 -6.941 -21.467 1.00 60.88 183 GLY A N 1
ATOM 1490 C CA . GLY A 1 183 ? 8.404 -5.677 -22.076 1.00 60.88 183 GLY A CA 1
ATOM 1491 C C . GLY A 1 183 ? 9.081 -4.739 -21.079 1.00 60.88 183 GLY A C 1
ATOM 1492 O O . GLY A 1 183 ? 8.644 -4.611 -19.935 1.00 60.88 183 GLY A O 1
ATOM 1493 N N . ASP A 1 184 ? 10.145 -4.071 -21.529 1.00 58.38 184 ASP A N 1
ATOM 1494 C CA . ASP A 1 184 ? 10.759 -2.985 -20.771 1.00 58.38 184 ASP A CA 1
ATOM 1495 C C . ASP A 1 184 ? 9.799 -1.800 -20.757 1.00 58.38 184 ASP A C 1
ATOM 1497 O O . ASP A 1 184 ? 9.447 -1.240 -21.800 1.00 58.38 184 ASP A O 1
ATOM 1501 N N . VAL A 1 185 ? 9.371 -1.407 -19.563 1.00 58.16 185 VAL A N 1
ATOM 1502 C CA . VAL A 1 185 ? 8.624 -0.170 -19.407 1.00 58.16 185 VAL A CA 1
ATOM 1503 C C . VAL A 1 185 ? 9.626 0.976 -19.455 1.00 58.16 185 VAL A C 1
ATOM 1505 O O . VAL A 1 185 ? 10.346 1.232 -18.493 1.00 58.16 185 VAL A O 1
ATOM 1508 N N . THR A 1 186 ? 9.718 1.629 -20.613 1.00 58.06 186 THR A N 1
ATOM 1509 C CA . THR A 1 186 ? 10.581 2.797 -20.801 1.00 58.06 186 THR A CA 1
ATOM 1510 C C . THR A 1 186 ? 10.032 3.998 -20.029 1.00 58.06 186 THR A C 1
ATOM 1512 O O . THR A 1 186 ? 8.810 4.162 -19.915 1.00 58.06 186 THR A O 1
ATOM 1515 N N . ASP A 1 187 ? 10.939 4.848 -19.529 1.00 56.47 187 ASP A N 1
ATOM 1516 C CA . ASP A 1 187 ? 10.652 6.000 -18.655 1.00 56.47 187 ASP A CA 1
ATOM 1517 C C . ASP A 1 187 ? 9.443 6.844 -19.110 1.00 56.47 187 ASP A C 1
ATOM 1519 O O . ASP A 1 187 ? 8.606 7.232 -18.296 1.00 56.47 187 ASP A O 1
ATOM 1523 N N . GLU A 1 188 ? 9.300 7.091 -20.417 1.00 56.62 188 GLU A N 1
ATOM 1524 C CA . GLU A 1 188 ? 8.249 7.964 -20.963 1.00 56.62 188 GLU A CA 1
ATOM 1525 C C . GLU A 1 188 ? 6.830 7.411 -20.777 1.00 56.62 188 GLU A C 1
ATOM 1527 O O . GLU A 1 188 ? 5.886 8.174 -20.571 1.00 56.62 188 GLU A O 1
ATOM 1532 N N . SER A 1 189 ? 6.660 6.088 -20.818 1.00 60.19 189 SER A N 1
ATOM 1533 C CA . SER A 1 189 ? 5.336 5.469 -20.676 1.00 60.19 189 SER A CA 1
ATOM 1534 C C . SER A 1 189 ? 4.796 5.566 -19.243 1.00 60.19 189 SER A C 1
ATOM 1536 O O . SER A 1 189 ? 3.583 5.652 -19.042 1.00 60.19 189 SER A O 1
ATOM 1538 N N . LEU A 1 190 ? 5.688 5.633 -18.250 1.00 60.06 190 LEU A N 1
ATOM 1539 C CA . LEU A 1 190 ? 5.344 5.682 -16.826 1.00 60.06 190 LEU A CA 1
ATOM 1540 C C . LEU A 1 190 ? 4.885 7.066 -16.381 1.00 60.06 190 LEU A C 1
ATOM 1542 O O . LEU A 1 190 ? 3.977 7.155 -15.557 1.00 60.06 190 LEU A O 1
ATOM 1546 N N . LEU A 1 191 ? 5.437 8.131 -16.971 1.00 57.62 191 LEU A N 1
ATOM 1547 C CA . LEU A 1 191 ? 5.047 9.513 -16.666 1.00 57.62 191 LEU A CA 1
ATOM 1548 C C . LEU A 1 191 ? 3.559 9.783 -16.923 1.00 57.62 191 LEU A C 1
ATOM 1550 O O . LEU A 1 191 ? 2.976 10.641 -16.274 1.00 57.62 191 LEU A O 1
ATOM 1554 N N . SER A 1 192 ? 2.919 9.031 -17.823 1.00 60.94 192 SER A N 1
ATOM 1555 C CA . SER A 1 192 ? 1.485 9.182 -18.098 1.00 60.94 192 SER A CA 1
ATOM 1556 C C . SER A 1 192 ? 0.565 8.753 -16.942 1.00 60.94 192 SER A C 1
ATOM 1558 O O . SER A 1 192 ? -0.628 9.055 -16.971 1.00 60.94 192 SER A O 1
ATOM 1560 N N . PHE A 1 193 ? 1.096 8.059 -15.927 1.00 57.81 193 PHE A N 1
ATOM 1561 C CA . PHE A 1 193 ? 0.315 7.482 -14.827 1.00 57.81 193 PHE A CA 1
ATOM 1562 C C . PHE A 1 193 ? 0.422 8.238 -13.489 1.00 57.81 193 PHE A C 1
ATOM 1564 O O . PHE A 1 193 ? -0.326 7.904 -12.560 1.00 57.81 193 PHE A O 1
ATOM 1571 N N . TYR A 1 194 ? 1.315 9.226 -13.376 1.00 56.97 194 TYR A N 1
ATOM 1572 C CA . TYR A 1 194 ? 1.526 10.046 -12.171 1.00 56.97 194 TYR A CA 1
ATOM 1573 C C . TYR A 1 194 ? 0.814 11.400 -12.289 1.00 56.97 194 TYR A C 1
ATOM 1575 O O . TYR A 1 194 ? 0.065 11.764 -11.343 1.00 56.97 194 TYR A O 1
#

Solvent-accessible surface area (backbone atoms only — not comparable to full-atom values): 11462 Å² total; per-residue (Å²): 132,84,78,76,77,82,86,62,100,66,75,63,46,83,55,23,33,36,32,43,53,57,66,76,43,83,79,78,53,76,70,48,64,42,65,62,94,87,39,77,27,65,73,72,54,79,41,58,64,50,54,48,57,53,52,72,71,66,67,55,81,41,42,34,46,44,57,55,80,88,56,69,40,70,83,33,79,63,51,18,47,41,31,68,78,59,66,32,42,65,75,82,83,79,47,76,69,52,47,37,50,52,54,18,64,26,34,24,37,40,52,40,103,42,72,67,55,46,51,17,55,68,70,22,56,79,83,25,35,37,38,41,70,46,60,73,51,72,56,100,52,70,58,66,81,61,61,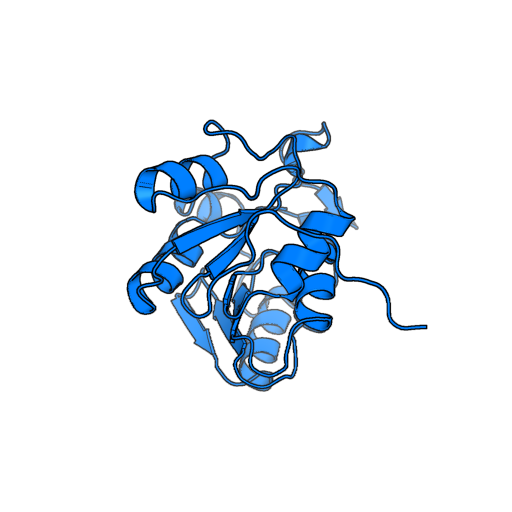74,93,54,66,59,38,38,35,32,34,58,89,81,69,44,76,34,77,47,66,66,64,44,42,54,55,36,50,28,33,74,72,46,74,70,51,79,77,53,74,76,71,57,63,79,48,106

Radius of gyration: 16.43 Å; Cα contacts (8 Å, |Δi|>4): 322; chains: 1; bounding box: 41×37×52 Å

Foldseek 3Di:
DDDDPPDFVDAADLLEEEEEWEDPQVPPNHQFLPQDVNHRFGDGWDFPLLVCVVCVVSVGPAYEYDYDPSCCDLPNPNNVCCCVVVVHYYGPDDDLVVSLQRLQAYQEYEDIPDPSSLSSVVSHDLNRAYEAELELTDHPDPVLVSQDPGQRYWYADSVVGDIDRDNVVSSVVSVCSVVCVVHDPDPVNCVVRD

Mean predicted aligned error: 7.34 Å

Secondary structure (DSSP, 8-state):
-PPPPP--S-PPPTTEEEEE---GGGGSSTT-EEEETTEEEE--PPPHHHHHHHHHHH--SEEEEE--TTT-STTSHHHHHHHHHH--BPPSS--HHHHHHHHHH-SEEE--S-HHHHHHHHHS-TT-EEEEEEPSS--SS-GGGG---STTEEEEETTTTEEES-HHHHHHHHHHHHTTTT----HHHHHTT-

Organism: Thalassiosira oceanica (NCBI:txid159749)

Sequence (194 aa):
MAMKPFEYDSTPGDQDVVIYVRDPENSGDHGMLGEFNGVRRIYAPPPRVFYDRILQKNHYEKVWVVGEPDIMTLEHPIVGYLMEKYNATKPNGSDALKDLQFISLARNIIMSPSTFVWWAAYFSSCKTALHFPIMPLRPMLPWCELLPGRPRVKYYDWFRSLEFDDIVQAREVCDGYLDGALGDVTDESLLSFY

pLDDT: mean 81.74, std 18.25, range [37.22, 98.5]

Nearest PDB structures (foldseek):
  5ux6-assembly1_A  TM=5.098E-01  e=1.713E-02  Homo sapiens
  5ky7-assembly1_A  TM=5.091E-01  e=6.391E-02  Mus musculus
  2w4l-assembly1_D  TM=4.053E-01  e=1.565E+00  Homo sapiens
  2w4l-assembly1_C  TM=4.063E-01  e=2.584E+00  Homo sapiens
  2w4l-assembly1_E  TM=4.029E-01  e=2.427E+00  Homo sapiens